Protein AF-A0A3C1FX56-F1 (afdb_monomer_lite)

Structure (mmCIF, N/CA/C/O backbone):
data_AF-A0A3C1FX56-F1
#
_entry.id   AF-A0A3C1FX56-F1
#
loop_
_atom_site.group_PDB
_atom_site.id
_atom_site.type_symbol
_atom_site.label_atom_id
_atom_site.label_alt_id
_atom_site.label_comp_id
_atom_site.label_asym_id
_atom_site.label_entity_id
_atom_site.label_seq_id
_atom_site.pdbx_PDB_ins_code
_atom_site.Cartn_x
_atom_site.Cartn_y
_atom_site.Cartn_z
_atom_site.occupancy
_atom_site.B_iso_or_equiv
_atom_site.auth_seq_id
_atom_site.auth_comp_id
_atom_site.auth_asym_id
_atom_site.auth_atom_id
_atom_site.pdbx_PDB_model_num
ATOM 1 N N . MET A 1 1 ? 20.318 -5.224 -19.642 1.00 52.44 1 MET A N 1
ATOM 2 C CA . MET A 1 1 ? 19.642 -3.911 -19.742 1.00 52.44 1 MET A CA 1
ATOM 3 C C . MET A 1 1 ? 19.011 -3.632 -21.114 1.00 52.44 1 MET A C 1
ATOM 5 O O . MET A 1 1 ? 17.879 -3.173 -21.131 1.00 52.44 1 MET A O 1
ATOM 9 N N . GLY A 1 2 ? 19.641 -3.963 -22.256 1.00 55.50 2 GLY A N 1
ATOM 10 C CA . GLY A 1 2 ? 19.086 -3.652 -23.596 1.00 55.50 2 GLY A CA 1
ATOM 11 C C . GLY A 1 2 ? 17.700 -4.240 -23.932 1.00 55.50 2 GLY A C 1
ATOM 12 O O . GLY A 1 2 ? 16.889 -3.560 -24.549 1.00 55.50 2 GLY A O 1
ATOM 13 N N . LEU A 1 3 ? 17.387 -5.459 -23.472 1.00 60.81 3 LEU A N 1
ATOM 14 C CA . LEU A 1 3 ? 16.066 -6.083 -23.679 1.00 60.81 3 LEU A CA 1
ATOM 15 C C . LEU A 1 3 ? 14.947 -5.410 -22.864 1.00 60.81 3 LEU A C 1
ATOM 17 O O . LEU A 1 3 ? 13.842 -5.224 -23.363 1.00 60.81 3 LEU A O 1
ATOM 21 N N . ILE A 1 4 ? 15.248 -4.991 -21.631 1.00 61.66 4 ILE A N 1
ATOM 22 C CA . ILE A 1 4 ? 14.283 -4.329 -20.739 1.00 61.66 4 ILE A CA 1
ATOM 23 C C . ILE A 1 4 ? 13.976 -2.914 -21.249 1.00 61.66 4 ILE A C 1
ATOM 25 O O . ILE A 1 4 ? 12.821 -2.497 -21.243 1.00 61.66 4 ILE A O 1
ATOM 29 N N . ALA A 1 5 ? 14.979 -2.208 -21.785 1.00 60.47 5 ALA A N 1
ATOM 30 C CA . ALA A 1 5 ? 14.800 -0.880 -22.374 1.00 60.47 5 ALA A CA 1
ATOM 31 C C . ALA A 1 5 ? 13.795 -0.862 -23.544 1.00 60.47 5 ALA A C 1
ATOM 33 O O . ALA A 1 5 ? 13.024 0.089 -23.679 1.00 60.47 5 ALA A O 1
ATOM 34 N N . GLY A 1 6 ? 13.767 -1.924 -24.361 1.00 63.72 6 GLY A N 1
ATOM 35 C CA . GLY A 1 6 ? 12.787 -2.086 -25.440 1.00 63.72 6 GLY A CA 1
ATOM 36 C C . GLY A 1 6 ? 11.361 -2.304 -24.926 1.00 63.72 6 GLY A C 1
ATOM 37 O O . GLY A 1 6 ? 10.420 -1.713 -25.451 1.00 63.72 6 GLY A O 1
ATOM 38 N N . MET A 1 7 ? 11.209 -3.073 -23.844 1.00 74.56 7 MET A N 1
ATOM 39 C CA . MET A 1 7 ? 9.905 -3.375 -23.245 1.00 74.56 7 MET A CA 1
ATOM 40 C C . MET A 1 7 ? 9.238 -2.154 -22.601 1.00 74.56 7 MET A C 1
ATOM 42 O O . MET A 1 7 ? 8.015 -2.068 -22.598 1.00 74.56 7 MET A O 1
ATOM 46 N N . ILE A 1 8 ? 10.007 -1.172 -22.113 1.00 71.62 8 ILE A N 1
ATOM 47 C CA . ILE A 1 8 ? 9.467 0.066 -21.511 1.00 71.62 8 ILE A CA 1
ATOM 48 C C . ILE A 1 8 ? 8.525 0.813 -22.457 1.00 71.62 8 ILE A C 1
ATOM 50 O O . ILE A 1 8 ? 7.537 1.395 -22.008 1.00 71.62 8 ILE A O 1
ATOM 54 N N . LYS A 1 9 ? 8.816 0.786 -23.760 1.00 78.56 9 LYS A N 1
ATOM 55 C CA . LYS A 1 9 ? 8.071 1.523 -24.788 1.00 78.56 9 LYS A CA 1
ATOM 56 C C . LYS A 1 9 ? 7.221 0.619 -25.674 1.00 78.56 9 LYS A C 1
ATOM 58 O O . LYS A 1 9 ? 6.719 1.087 -26.698 1.00 78.56 9 LYS A O 1
ATOM 63 N N . ASP A 1 10 ? 7.065 -0.650 -25.304 1.00 89.62 10 ASP A N 1
ATOM 64 C CA . ASP A 1 10 ? 6.248 -1.567 -26.086 1.00 89.62 10 ASP A CA 1
ATOM 65 C C . ASP A 1 10 ? 4.803 -1.055 -26.154 1.00 89.62 10 ASP A C 1
ATOM 67 O O . ASP A 1 10 ? 4.274 -0.498 -25.187 1.00 89.62 10 ASP A O 1
ATOM 71 N N . LYS A 1 11 ? 4.158 -1.204 -27.312 1.00 89.75 11 LYS A N 1
ATOM 72 C CA . LYS A 1 11 ? 2.773 -0.764 -27.506 1.00 89.75 11 LYS A CA 1
ATOM 73 C C . LYS A 1 11 ? 1.802 -1.657 -26.737 1.00 89.75 11 LYS A C 1
ATOM 75 O O . LYS A 1 11 ? 0.770 -1.156 -26.278 1.00 89.75 11 LYS A O 1
ATOM 80 N N . ASP A 1 12 ? 2.148 -2.927 -26.555 1.00 92.44 12 ASP A N 1
ATOM 81 C CA . ASP A 1 12 ? 1.331 -3.911 -25.864 1.00 92.44 12 ASP A CA 1
ATOM 82 C C . ASP A 1 12 ? 1.454 -3.755 -24.332 1.00 92.44 12 ASP A C 1
ATOM 84 O O . ASP A 1 12 ? 2.541 -3.925 -23.769 1.00 92.44 12 ASP A O 1
ATOM 88 N N . PRO A 1 13 ? 0.360 -3.420 -23.619 1.00 93.31 13 PRO A N 1
ATOM 89 C CA . PRO A 1 13 ? 0.376 -3.352 -22.159 1.00 93.31 13 PRO A CA 1
ATOM 90 C C . PRO A 1 13 ? 0.723 -4.690 -21.491 1.00 93.31 13 PRO A C 1
ATOM 92 O O . PRO A 1 13 ? 1.311 -4.672 -20.415 1.00 93.31 13 PRO A O 1
ATOM 95 N N . GLY A 1 14 ? 0.421 -5.833 -22.110 1.00 92.38 14 GLY A N 1
ATOM 96 C CA . GLY A 1 14 ? 0.787 -7.152 -21.596 1.00 92.38 14 GLY A CA 1
ATOM 97 C C . GLY A 1 14 ? 2.300 -7.361 -21.560 1.00 92.38 14 GLY A C 1
ATOM 98 O O . GLY A 1 14 ? 2.827 -7.852 -20.562 1.00 92.38 14 GLY A O 1
ATOM 99 N N . VAL A 1 15 ? 3.014 -6.904 -22.594 1.00 92.38 15 VAL A N 1
ATOM 100 C CA . VAL A 1 15 ? 4.486 -6.935 -22.631 1.00 92.38 15 VAL A CA 1
ATOM 101 C C . VAL A 1 15 ? 5.071 -6.027 -21.550 1.00 92.38 15 VAL A C 1
ATOM 103 O O . VAL A 1 15 ? 5.985 -6.439 -20.831 1.00 92.38 15 VAL A O 1
ATOM 106 N N . ARG A 1 16 ? 4.512 -4.822 -21.370 1.00 93.56 16 ARG A N 1
ATOM 107 C CA . ARG A 1 16 ? 4.945 -3.901 -20.304 1.00 93.56 16 ARG A CA 1
ATOM 108 C C . ARG A 1 16 ? 4.707 -4.489 -18.910 1.00 93.56 16 ARG A C 1
ATOM 110 O O . ARG A 1 16 ? 5.616 -4.468 -18.084 1.00 93.56 16 ARG A O 1
ATOM 117 N N . SER A 1 17 ? 3.542 -5.086 -18.659 1.00 90.62 17 SER A N 1
ATOM 118 C CA . SER A 1 17 ? 3.240 -5.760 -17.388 1.00 90.62 17 SER A CA 1
ATOM 119 C C . SER A 1 17 ? 4.142 -6.968 -17.129 1.00 90.62 17 SER A C 1
ATOM 121 O O . SER A 1 17 ? 4.635 -7.132 -16.016 1.00 90.62 17 SER A O 1
ATOM 123 N N . ALA A 1 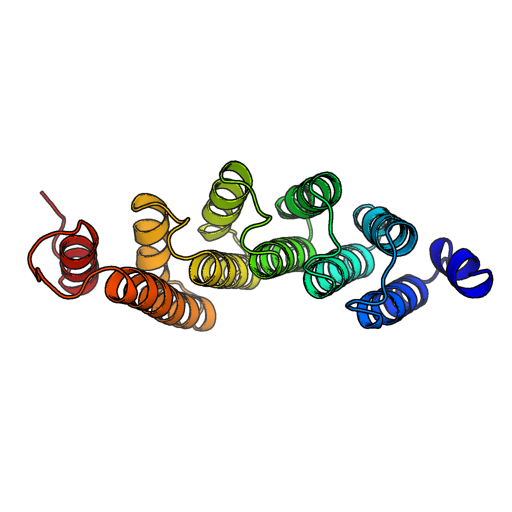18 ? 4.435 -7.781 -18.147 1.00 89.81 18 ALA A N 1
ATOM 124 C CA . ALA A 1 18 ? 5.366 -8.901 -18.008 1.00 89.81 18 ALA A CA 1
ATOM 125 C C . ALA A 1 18 ? 6.790 -8.428 -17.667 1.00 89.81 18 ALA A C 1
ATOM 127 O O . ALA A 1 18 ? 7.478 -9.055 -16.856 1.00 89.81 18 ALA A O 1
ATOM 128 N N . ALA A 1 19 ? 7.222 -7.301 -18.241 1.00 91.44 19 ALA A N 1
ATOM 129 C CA . ALA A 1 19 ? 8.494 -6.676 -17.899 1.00 91.44 19 ALA A CA 1
ATOM 130 C C . ALA A 1 19 ? 8.511 -6.193 -16.440 1.00 91.44 19 ALA A C 1
ATOM 132 O O . ALA A 1 19 ? 9.470 -6.473 -15.720 1.00 91.44 19 ALA A O 1
ATOM 133 N N . ILE A 1 20 ? 7.436 -5.544 -15.979 1.00 93.00 20 ILE A N 1
ATOM 134 C CA . ILE A 1 20 ? 7.265 -5.151 -14.572 1.00 93.00 20 ILE A CA 1
ATOM 135 C C . ILE A 1 20 ? 7.382 -6.359 -13.646 1.00 93.00 20 ILE A C 1
ATOM 137 O O . ILE A 1 20 ? 8.129 -6.315 -12.670 1.00 93.00 20 ILE A O 1
ATOM 141 N N . ASP A 1 21 ? 6.676 -7.446 -13.953 1.00 90.62 21 ASP A N 1
ATOM 142 C CA . ASP A 1 21 ? 6.696 -8.657 -13.136 1.00 90.62 21 ASP A CA 1
ATOM 143 C C . ASP A 1 21 ? 8.087 -9.289 -13.077 1.00 90.62 21 ASP A C 1
ATOM 145 O O . ASP A 1 21 ? 8.511 -9.758 -12.017 1.00 90.62 21 ASP A O 1
ATOM 149 N N . ALA A 1 22 ? 8.815 -9.299 -14.196 1.00 90.25 22 ALA A N 1
ATOM 150 C CA . ALA A 1 22 ? 10.187 -9.788 -14.242 1.00 90.25 22 ALA A CA 1
ATOM 151 C C . ALA A 1 22 ? 11.123 -8.935 -13.370 1.00 90.25 22 ALA A C 1
ATOM 153 O O . ALA A 1 22 ? 11.909 -9.491 -12.604 1.00 90.25 22 ALA A O 1
ATOM 154 N N . LEU A 1 23 ? 11.002 -7.605 -13.429 1.00 90.69 23 LEU A N 1
ATOM 155 C CA . LEU A 1 23 ? 11.799 -6.700 -12.599 1.00 90.69 23 LEU A CA 1
ATOM 156 C C . LEU A 1 23 ? 11.426 -6.793 -11.114 1.00 90.69 23 LEU A C 1
ATOM 158 O O . LEU A 1 23 ? 12.305 -6.842 -10.259 1.00 90.69 23 LEU A O 1
ATOM 162 N N . GLY A 1 24 ? 10.138 -6.899 -10.787 1.00 88.50 24 GLY A N 1
ATOM 163 C CA . GLY A 1 24 ? 9.666 -7.048 -9.408 1.00 88.50 24 GLY A CA 1
ATOM 164 C C . GLY A 1 24 ? 10.124 -8.351 -8.741 1.00 88.50 24 GLY A C 1
ATOM 165 O O . GLY A 1 24 ? 10.242 -8.408 -7.519 1.00 88.50 24 GLY A O 1
ATOM 166 N N . LYS A 1 25 ? 10.424 -9.396 -9.526 1.00 90.75 25 LYS A N 1
ATOM 167 C CA . LYS A 1 25 ? 10.995 -10.665 -9.033 1.00 90.75 25 LYS A CA 1
ATOM 168 C C . LYS A 1 25 ? 12.471 -10.568 -8.648 1.00 90.75 25 LYS A C 1
ATOM 170 O O . LYS A 1 25 ? 12.984 -11.513 -8.054 1.00 90.75 25 LYS A O 1
ATOM 175 N N . LEU A 1 26 ? 13.152 -9.462 -8.957 1.00 88.38 26 LEU A N 1
ATOM 176 C CA . LEU A 1 26 ? 14.538 -9.262 -8.530 1.00 88.38 26 LEU A CA 1
ATOM 177 C C . LEU A 1 26 ? 14.658 -9.145 -7.006 1.00 88.38 26 LEU A C 1
ATOM 179 O O . LEU A 1 26 ? 15.704 -9.508 -6.467 1.00 88.38 26 LEU A O 1
ATOM 183 N N . GLY A 1 27 ? 13.603 -8.689 -6.318 1.00 85.81 27 GLY A N 1
ATOM 184 C CA . GLY A 1 27 ? 13.601 -8.526 -4.864 1.00 85.81 27 GLY A CA 1
ATOM 185 C C . GLY A 1 27 ? 14.801 -7.698 -4.406 1.00 85.81 27 GLY A C 1
ATOM 186 O O . GLY A 1 27 ? 15.057 -6.618 -4.939 1.00 85.81 27 GLY A O 1
ATOM 187 N N . ASP A 1 28 ? 15.598 -8.255 -3.497 1.00 83.19 28 ASP A N 1
ATOM 188 C CA . ASP A 1 28 ? 16.784 -7.600 -2.929 1.00 83.19 28 ASP A CA 1
ATOM 189 C C . ASP A 1 28 ? 17.883 -7.290 -3.958 1.00 83.19 28 ASP A C 1
ATOM 191 O O . ASP A 1 28 ? 18.774 -6.482 -3.699 1.00 83.19 28 ASP A O 1
ATOM 195 N N . ARG A 1 29 ? 17.823 -7.901 -5.149 1.00 88.69 29 ARG A N 1
ATOM 196 C CA . ARG A 1 29 ? 18.773 -7.656 -6.245 1.00 88.69 29 ARG A CA 1
ATOM 197 C C . ARG A 1 29 ? 18.421 -6.431 -7.090 1.00 88.69 29 ARG A C 1
ATOM 199 O O . ARG A 1 29 ? 19.191 -6.102 -7.989 1.00 88.69 29 ARG A O 1
ATOM 206 N N . ALA A 1 30 ? 17.277 -5.786 -6.854 1.00 91.25 30 ALA A N 1
ATOM 207 C CA . ALA A 1 30 ? 16.891 -4.585 -7.585 1.00 91.25 30 ALA A CA 1
ATOM 208 C C . ALA A 1 30 ? 17.776 -3.390 -7.186 1.00 91.25 30 ALA A C 1
ATOM 210 O O . ALA A 1 30 ? 17.861 -3.006 -6.013 1.00 91.25 30 ALA A O 1
ATOM 211 N N . ASP A 1 31 ? 18.435 -2.784 -8.168 1.00 92.62 31 ASP A N 1
ATOM 212 C CA . ASP A 1 31 ? 19.150 -1.521 -8.002 1.00 92.62 31 ASP A CA 1
ATOM 213 C C . ASP A 1 31 ? 18.201 -0.312 -8.092 1.00 92.62 31 ASP A C 1
ATOM 215 O O . ASP A 1 31 ? 17.012 -0.436 -8.397 1.00 92.62 31 ASP A O 1
ATOM 219 N N . THR A 1 32 ? 18.725 0.875 -7.784 1.00 92.00 32 THR A N 1
ATOM 220 C CA . THR A 1 32 ? 17.955 2.127 -7.818 1.00 92.00 32 THR A CA 1
ATOM 221 C C . THR A 1 32 ? 17.418 2.429 -9.217 1.00 92.00 32 THR A C 1
ATOM 223 O O . THR A 1 32 ? 16.301 2.921 -9.350 1.00 92.00 32 THR A O 1
ATOM 226 N N . GLU A 1 33 ? 18.174 2.092 -10.268 1.00 91.44 33 GLU A N 1
ATOM 227 C CA . GLU A 1 33 ? 17.722 2.257 -11.653 1.00 91.44 33 GLU A CA 1
ATOM 228 C C . GLU A 1 33 ? 16.481 1.399 -11.919 1.00 91.44 33 GLU A C 1
ATOM 230 O O . GLU A 1 33 ? 15.475 1.905 -12.409 1.00 91.44 33 GLU A O 1
ATOM 235 N N . THR A 1 34 ? 16.497 0.130 -11.508 1.00 91.81 34 THR A N 1
ATOM 236 C CA . THR A 1 34 ? 15.354 -0.783 -11.619 1.00 91.81 34 THR A CA 1
ATOM 237 C C . THR A 1 34 ? 14.123 -0.246 -10.891 1.00 91.81 34 THR A C 1
ATOM 239 O O . THR A 1 34 ? 13.022 -0.277 -11.445 1.00 91.81 34 THR A O 1
ATOM 242 N N . VAL A 1 35 ? 14.288 0.272 -9.670 1.00 94.81 35 VAL A N 1
ATOM 243 C CA . VAL A 1 35 ? 13.185 0.889 -8.912 1.00 94.81 35 VAL A CA 1
ATOM 244 C C . VAL A 1 35 ? 12.619 2.091 -9.672 1.00 94.81 35 VAL A C 1
ATOM 246 O O . VAL A 1 35 ? 11.403 2.170 -9.861 1.00 94.81 35 VAL A O 1
ATOM 249 N N . GLY A 1 36 ? 13.483 2.975 -10.181 1.00 93.75 36 GLY A N 1
ATOM 250 C CA . GLY A 1 36 ? 13.085 4.143 -10.970 1.00 93.75 36 GLY A CA 1
ATOM 251 C C . GLY A 1 36 ? 12.364 3.778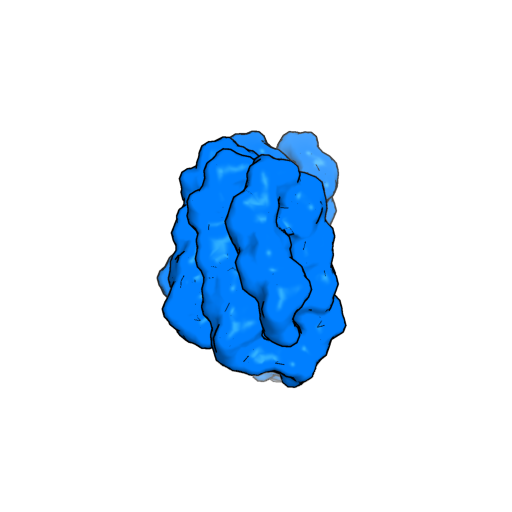 -12.272 1.00 93.75 36 GLY A C 1
ATOM 252 O O . GLY A 1 36 ? 11.364 4.405 -12.628 1.00 93.75 36 GLY A O 1
ATOM 253 N N . LEU A 1 37 ? 12.806 2.717 -12.953 1.00 91.88 37 LEU A N 1
ATOM 254 C CA . LEU A 1 37 ? 12.136 2.192 -14.144 1.00 91.88 37 LEU A CA 1
ATOM 255 C C . LEU A 1 37 ? 10.716 1.715 -13.826 1.00 91.88 37 LEU A C 1
ATOM 257 O O . LEU A 1 37 ? 9.774 2.091 -14.527 1.00 91.88 37 LEU A O 1
ATOM 261 N N . ILE A 1 38 ? 10.542 0.945 -12.745 1.00 94.81 38 ILE A N 1
ATOM 262 C CA . ILE A 1 38 ? 9.210 0.487 -12.331 1.00 94.81 38 ILE A CA 1
ATOM 263 C C . ILE A 1 38 ? 8.328 1.676 -11.928 1.00 94.81 38 ILE A C 1
ATOM 265 O O . ILE A 1 38 ? 7.162 1.742 -12.325 1.00 94.81 38 ILE A O 1
ATOM 269 N N . ALA A 1 39 ? 8.881 2.647 -11.199 1.00 96.25 39 ALA A N 1
ATOM 270 C CA . ALA A 1 39 ? 8.170 3.858 -10.794 1.00 96.25 39 ALA A CA 1
ATOM 271 C C . ALA A 1 39 ? 7.650 4.670 -11.993 1.00 96.25 39 ALA A C 1
ATOM 273 O O . ALA A 1 39 ? 6.549 5.224 -11.931 1.00 96.25 39 ALA A O 1
ATOM 274 N N . GLY A 1 40 ? 8.379 4.685 -13.114 1.00 94.44 40 GLY A N 1
ATOM 275 C CA . GLY A 1 40 ? 7.937 5.318 -14.359 1.00 94.44 40 GLY A CA 1
ATOM 276 C C . GLY A 1 40 ? 6.597 4.777 -14.878 1.00 94.44 40 GLY A C 1
ATOM 277 O O . GLY A 1 40 ? 5.742 5.550 -15.323 1.00 94.44 40 GLY A O 1
ATOM 278 N N . TRP A 1 41 ? 6.352 3.470 -14.746 1.00 95.75 41 TRP A N 1
ATOM 279 C CA . TRP A 1 41 ? 5.110 2.831 -15.198 1.00 95.75 41 TRP A CA 1
ATOM 280 C C . TRP A 1 41 ? 3.894 3.093 -14.302 1.00 95.75 41 TRP A C 1
ATOM 282 O O . TRP A 1 41 ? 2.765 2.841 -14.724 1.00 95.75 41 TRP A O 1
ATOM 292 N N . LEU A 1 42 ? 4.064 3.712 -13.128 1.00 97.56 42 LEU A N 1
ATOM 293 C CA . LEU A 1 42 ? 2.924 4.217 -12.351 1.00 97.56 42 LEU A CA 1
ATOM 294 C C . LEU A 1 42 ? 2.110 5.253 -13.140 1.00 97.56 42 LEU A C 1
ATOM 296 O O . LEU A 1 42 ? 0.960 5.507 -12.797 1.00 97.56 42 LEU A O 1
ATOM 300 N N . ARG A 1 43 ? 2.681 5.877 -14.177 1.00 95.75 43 ARG A N 1
ATOM 301 C CA . ARG A 1 43 ? 2.018 6.876 -15.034 1.00 95.75 43 ARG A CA 1
ATOM 302 C C . ARG A 1 43 ? 1.565 6.309 -16.383 1.00 95.75 43 ARG A C 1
ATOM 304 O O . ARG A 1 43 ? 1.211 7.080 -17.270 1.00 95.75 43 ARG A O 1
ATOM 311 N N . ASP A 1 44 ? 1.594 4.988 -16.557 1.00 96.44 44 ASP A N 1
ATOM 312 C CA . ASP A 1 44 ? 1.184 4.361 -17.811 1.00 96.44 44 ASP A CA 1
ATOM 313 C C . ASP A 1 44 ? -0.301 4.619 -18.117 1.00 96.44 44 ASP A C 1
ATOM 315 O O . ASP A 1 44 ? -1.154 4.670 -17.227 1.00 96.44 44 ASP A O 1
ATOM 319 N N . LYS A 1 45 ? -0.633 4.749 -19.404 1.00 95.31 45 LYS A N 1
ATOM 320 C CA . LYS A 1 45 ? -2.017 4.937 -19.859 1.00 95.31 45 LYS A CA 1
ATOM 321 C C . LYS A 1 45 ? -2.924 3.753 -19.509 1.00 95.31 45 LYS A C 1
ATOM 323 O O . LYS A 1 45 ? -4.127 3.929 -19.363 1.00 95.31 45 LYS A O 1
ATOM 328 N N . ASN A 1 46 ? -2.365 2.549 -19.395 1.00 97.06 46 ASN A N 1
ATOM 329 C CA . ASN A 1 46 ? -3.116 1.340 -19.105 1.00 97.06 46 ASN A CA 1
ATOM 330 C C . ASN A 1 46 ? -3.161 1.076 -17.584 1.00 97.06 46 ASN A C 1
ATOM 332 O O . ASN A 1 46 ? -2.104 0.971 -16.958 1.00 97.06 46 ASN A O 1
ATOM 336 N N . PRO A 1 47 ? -4.352 0.909 -16.981 1.00 97.88 47 PRO A N 1
ATOM 337 C CA . PRO A 1 47 ? -4.484 0.671 -15.540 1.00 97.88 47 PRO A CA 1
ATOM 338 C C . PRO A 1 47 ? -3.864 -0.657 -15.080 1.00 97.88 47 PRO A C 1
ATOM 340 O O . PRO A 1 47 ? -3.321 -0.742 -13.979 1.00 97.88 47 PRO A O 1
ATOM 343 N N . GLY A 1 48 ? -3.854 -1.686 -15.931 1.00 97.25 48 GLY A N 1
ATOM 344 C CA . GLY A 1 48 ? -3.168 -2.952 -15.655 1.00 97.25 48 GLY A CA 1
ATOM 345 C C . GLY A 1 48 ? -1.658 -2.769 -15.477 1.00 97.25 48 GLY A C 1
ATOM 346 O O . GLY A 1 48 ? -1.064 -3.342 -14.571 1.00 97.25 48 GLY A O 1
ATOM 347 N N . VAL A 1 49 ? -1.044 -1.897 -16.280 1.00 97.50 49 VAL A N 1
ATOM 348 C CA . VAL A 1 49 ? 0.384 -1.563 -16.154 1.00 97.50 49 VAL A CA 1
ATOM 349 C C . VAL A 1 49 ? 0.639 -0.733 -14.889 1.00 97.50 49 VAL A C 1
ATOM 351 O O . VAL A 1 49 ? 1.571 -1.025 -14.139 1.00 97.50 49 VAL A O 1
ATOM 354 N N . ARG A 1 50 ? -0.218 0.255 -14.590 1.00 98.44 50 ARG A N 1
ATOM 355 C CA . ARG A 1 50 ? -0.096 1.068 -13.362 1.00 98.44 50 ARG A CA 1
ATOM 356 C C . ARG A 1 50 ? -0.217 0.227 -12.090 1.00 98.44 50 ARG A C 1
ATOM 358 O O . ARG A 1 50 ? 0.570 0.398 -11.159 1.00 98.44 50 ARG A O 1
ATOM 365 N N . SER A 1 51 ? -1.194 -0.678 -12.049 1.00 98.06 51 SER A N 1
ATOM 366 C CA . SER A 1 51 ? -1.405 -1.579 -10.913 1.00 98.06 51 SER A CA 1
ATOM 367 C C . SER A 1 51 ? -0.249 -2.569 -10.772 1.00 98.06 51 SER A C 1
ATOM 369 O O . SER A 1 51 ? 0.285 -2.698 -9.671 1.00 98.06 51 SER A O 1
ATOM 371 N N . ALA A 1 52 ? 0.216 -3.186 -11.865 1.00 97.31 52 ALA A N 1
ATOM 372 C CA . ALA A 1 52 ? 1.401 -4.046 -11.848 1.00 97.31 52 ALA A CA 1
ATOM 373 C C . ALA A 1 52 ? 2.630 -3.313 -11.286 1.00 97.31 52 ALA A C 1
ATOM 375 O O . ALA A 1 52 ? 3.339 -3.862 -10.442 1.00 97.31 52 ALA A O 1
ATOM 376 N N . ALA A 1 53 ? 2.852 -2.055 -11.688 1.00 97.94 53 ALA A N 1
ATOM 377 C CA . ALA A 1 53 ? 3.963 -1.245 -11.191 1.00 97.94 53 ALA A CA 1
ATOM 378 C C . ALA A 1 53 ? 3.878 -1.023 -9.673 1.00 97.94 53 ALA A C 1
ATOM 380 O O . ALA A 1 53 ? 4.853 -1.262 -8.960 1.00 97.94 53 ALA A O 1
ATOM 381 N N . ALA A 1 54 ? 2.703 -0.646 -9.156 1.00 98.38 54 ALA A N 1
ATOM 382 C CA . ALA A 1 54 ? 2.490 -0.502 -7.715 1.00 98.38 54 ALA A CA 1
ATOM 383 C C . ALA A 1 54 ? 2.742 -1.825 -6.968 1.00 98.38 54 ALA A C 1
ATOM 385 O O . ALA A 1 54 ? 3.474 -1.852 -5.975 1.00 98.38 54 ALA A O 1
ATOM 386 N N . TRP A 1 55 ? 2.214 -2.942 -7.480 1.00 96.62 55 TRP A N 1
ATOM 387 C CA . TRP A 1 55 ? 2.430 -4.274 -6.909 1.00 96.62 55 TRP A CA 1
ATOM 388 C C . TRP A 1 55 ? 3.907 -4.669 -6.861 1.00 96.62 55 TRP A C 1
ATOM 390 O O . TRP A 1 55 ? 4.358 -5.203 -5.843 1.00 96.62 55 TRP A O 1
ATOM 400 N N . ALA A 1 56 ? 4.648 -4.429 -7.943 1.00 96.62 56 ALA A N 1
ATOM 401 C CA . ALA A 1 56 ? 6.070 -4.733 -8.029 1.00 96.62 56 ALA A CA 1
ATOM 402 C C . ALA A 1 56 ? 6.879 -3.895 -7.034 1.00 96.62 56 ALA A C 1
ATOM 404 O O . ALA A 1 56 ? 7.661 -4.462 -6.276 1.00 96.62 56 ALA A O 1
ATOM 405 N N . LEU A 1 57 ? 6.629 -2.586 -6.945 1.00 97.38 57 LEU A N 1
ATOM 406 C CA . LEU A 1 57 ? 7.297 -1.722 -5.966 1.00 97.38 57 LEU A CA 1
ATOM 407 C C . LEU A 1 57 ? 7.028 -2.180 -4.528 1.00 97.38 57 LEU A C 1
ATOM 409 O O . LEU A 1 57 ? 7.957 -2.306 -3.737 1.00 97.38 57 LEU A O 1
ATOM 413 N N . GLY A 1 58 ? 5.786 -2.545 -4.202 1.00 96.19 58 GLY A N 1
ATOM 414 C CA . GLY A 1 58 ? 5.464 -3.106 -2.888 1.00 96.19 58 GLY A CA 1
ATOM 415 C C . GLY A 1 58 ? 6.214 -4.408 -2.562 1.00 96.19 58 GLY A C 1
ATOM 416 O O . GLY A 1 58 ? 6.456 -4.686 -1.391 1.00 96.19 58 GLY A O 1
ATOM 417 N N . LYS A 1 59 ? 6.590 -5.214 -3.569 1.00 94.62 59 LYS A N 1
ATOM 418 C CA . LYS A 1 59 ? 7.418 -6.425 -3.384 1.00 94.62 59 LYS A CA 1
ATOM 419 C C . LYS A 1 59 ? 8.899 -6.105 -3.183 1.00 94.62 59 LYS A C 1
ATOM 421 O O . LYS A 1 59 ? 9.578 -6.879 -2.520 1.00 94.62 59 LYS A O 1
ATOM 426 N N . LEU A 1 60 ? 9.387 -4.998 -3.742 1.00 94.56 60 LEU A N 1
ATOM 427 C CA . LEU A 1 60 ? 10.784 -4.581 -3.607 1.00 94.56 60 LEU A CA 1
ATOM 428 C C . LEU A 1 60 ? 11.115 -3.996 -2.224 1.00 94.56 60 LEU A C 1
ATOM 430 O O . LEU A 1 60 ? 12.291 -3.853 -1.904 1.00 94.56 60 LEU A O 1
AT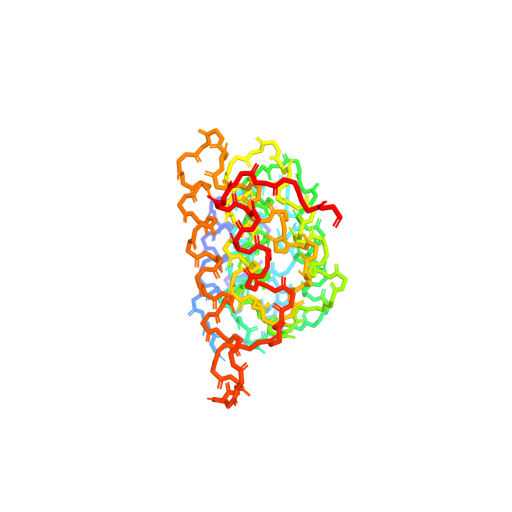OM 434 N N . GLY A 1 61 ? 10.110 -3.675 -1.401 1.00 91.94 61 GLY A N 1
ATOM 435 C CA . GLY A 1 61 ? 10.296 -3.417 0.029 1.00 91.94 61 GLY A CA 1
ATOM 436 C C . GLY A 1 61 ? 11.342 -2.338 0.329 1.00 91.94 61 GLY A C 1
ATOM 437 O O . GLY A 1 61 ? 11.210 -1.172 -0.059 1.00 91.94 61 GLY A O 1
ATOM 438 N N . ASP A 1 62 ? 12.423 -2.749 0.991 1.00 91.38 62 ASP A N 1
ATOM 439 C CA . ASP A 1 62 ? 13.511 -1.883 1.460 1.00 91.38 62 ASP A CA 1
ATOM 440 C C . ASP A 1 62 ? 14.353 -1.250 0.338 1.00 91.38 62 ASP A C 1
ATOM 442 O O . ASP A 1 62 ? 15.169 -0.360 0.586 1.00 91.38 62 ASP A O 1
ATOM 446 N N . ARG A 1 63 ? 14.064 -1.554 -0.929 1.00 93.75 63 ARG A N 1
ATOM 447 C CA . ARG A 1 63 ? 14.673 -0.878 -2.085 1.00 93.75 63 ARG A CA 1
ATOM 448 C C . ARG A 1 63 ? 13.946 0.403 -2.524 1.00 93.75 63 ARG A C 1
ATOM 450 O O . ARG A 1 63 ? 14.547 1.226 -3.203 1.00 93.75 63 ARG A O 1
ATOM 457 N N . VAL A 1 64 ? 12.685 0.598 -2.130 1.00 96.12 64 VAL A N 1
ATOM 458 C CA . VAL A 1 64 ? 11.828 1.711 -2.592 1.00 96.12 64 VAL A CA 1
ATOM 459 C C . VAL A 1 64 ? 12.050 3.006 -1.808 1.00 96.12 64 VAL A C 1
ATOM 461 O O . VAL A 1 64 ? 11.578 3.133 -0.685 1.00 96.12 64 VAL A O 1
ATOM 464 N N . ASP A 1 65 ? 12.718 3.998 -2.390 1.00 95.12 65 ASP A N 1
ATOM 465 C CA . ASP A 1 65 ? 12.947 5.299 -1.743 1.00 95.12 65 ASP A CA 1
ATOM 466 C C . ASP A 1 65 ? 11.665 6.103 -1.417 1.00 95.12 65 ASP A C 1
ATOM 468 O O . ASP A 1 65 ? 10.552 5.791 -1.845 1.00 95.12 65 ASP A O 1
ATOM 472 N N . ALA A 1 66 ? 11.828 7.157 -0.610 1.00 95.19 66 ALA A N 1
ATOM 473 C CA . ALA A 1 66 ? 10.722 7.995 -0.146 1.00 95.19 66 ALA A CA 1
ATOM 474 C C . ALA A 1 66 ? 10.012 8.748 -1.287 1.00 95.19 66 ALA A C 1
ATOM 476 O O . ALA A 1 66 ? 8.799 8.954 -1.226 1.00 95.19 66 ALA A O 1
ATOM 477 N N . GLU A 1 67 ? 10.740 9.126 -2.341 1.00 96.19 67 GLU A N 1
ATOM 478 C CA . GLU A 1 67 ? 10.143 9.744 -3.529 1.00 96.19 67 GLU A CA 1
ATOM 479 C C . GLU A 1 67 ? 9.184 8.761 -4.211 1.00 96.19 67 GLU A C 1
ATOM 481 O O . GLU A 1 67 ? 8.028 9.091 -4.495 1.00 96.19 67 GLU A O 1
ATOM 486 N N . THR A 1 68 ? 9.620 7.515 -4.385 1.00 97.69 68 THR A N 1
ATOM 487 C CA . THR A 1 68 ? 8.816 6.452 -4.980 1.00 97.69 68 THR A CA 1
ATOM 488 C C . THR A 1 68 ? 7.622 6.084 -4.098 1.00 97.69 68 THR A C 1
ATOM 490 O O . THR A 1 68 ? 6.531 5.862 -4.626 1.00 97.69 68 THR A O 1
ATOM 493 N N . VAL A 1 69 ? 7.759 6.106 -2.765 1.00 97.88 69 VAL A N 1
ATOM 494 C CA . VAL A 1 69 ? 6.613 5.998 -1.837 1.00 97.88 69 VAL A CA 1
ATOM 495 C C . VAL A 1 69 ? 5.566 7.076 -2.141 1.00 97.88 69 VAL A C 1
ATOM 497 O O . VAL A 1 69 ? 4.377 6.763 -2.242 1.00 97.88 69 VAL A O 1
ATOM 500 N N . GLY A 1 70 ? 5.990 8.325 -2.361 1.00 97.62 70 GLY A N 1
ATOM 501 C CA . GLY A 1 70 ? 5.103 9.424 -2.752 1.00 97.62 70 GLY A CA 1
ATOM 502 C C . GLY A 1 70 ? 4.399 9.186 -4.094 1.00 97.62 70 GLY A C 1
ATOM 503 O O . GLY A 1 70 ? 3.196 9.434 -4.224 1.00 97.62 70 GLY A O 1
ATOM 504 N N . LEU A 1 71 ? 5.107 8.634 -5.086 1.00 98.12 71 LEU A N 1
ATOM 505 C CA . LEU A 1 71 ? 4.517 8.268 -6.380 1.00 98.12 71 LEU A CA 1
ATOM 506 C C . LEU A 1 71 ? 3.447 7.175 -6.242 1.00 98.12 71 LEU A C 1
ATOM 508 O O . LEU A 1 71 ? 2.380 7.285 -6.855 1.00 98.12 71 LEU A O 1
ATOM 512 N N . ILE A 1 72 ? 3.699 6.153 -5.416 1.00 98.50 72 ILE A N 1
ATOM 513 C CA . ILE A 1 72 ? 2.718 5.103 -5.105 1.00 98.50 72 ILE A CA 1
ATOM 514 C C . ILE A 1 72 ? 1.511 5.719 -4.390 1.00 98.50 72 ILE A C 1
ATOM 516 O O . ILE A 1 72 ? 0.371 5.457 -4.775 1.00 98.50 72 ILE A O 1
ATOM 520 N N . ALA A 1 73 ? 1.728 6.599 -3.409 1.00 98.25 73 ALA A N 1
ATOM 521 C CA . ALA A 1 73 ? 0.643 7.269 -2.696 1.00 98.25 73 ALA A CA 1
ATOM 522 C C . ALA A 1 73 ? -0.264 8.087 -3.629 1.00 98.25 73 ALA A C 1
ATOM 524 O O . ALA A 1 73 ? -1.491 8.075 -3.485 1.00 98.25 73 ALA A O 1
ATOM 525 N N . GLY A 1 74 ? 0.311 8.711 -4.660 1.00 97.81 74 GLY A N 1
ATOM 526 C CA . GLY A 1 74 ? -0.437 9.392 -5.716 1.00 97.81 74 GLY A CA 1
ATOM 527 C C . GLY A 1 74 ? -1.396 8.488 -6.508 1.00 97.81 74 GLY A C 1
ATOM 528 O O . GLY A 1 74 ? -2.352 8.992 -7.099 1.00 97.81 74 GLY A O 1
ATOM 529 N N . ARG A 1 75 ? -1.194 7.163 -6.522 1.00 98.50 75 ARG A N 1
ATOM 530 C CA . ARG A 1 75 ? -2.086 6.190 -7.183 1.00 98.50 75 ARG A CA 1
ATOM 531 C C . ARG A 1 75 ? -3.291 5.768 -6.345 1.00 98.50 75 ARG A C 1
ATOM 533 O O . ARG A 1 75 ? -4.238 5.219 -6.892 1.00 98.50 75 ARG A O 1
ATOM 540 N N . MET A 1 76 ? -3.370 6.149 -5.071 1.00 98.31 76 MET A N 1
ATOM 541 C CA . MET A 1 76 ? -4.593 5.954 -4.275 1.00 98.31 76 MET A CA 1
ATOM 542 C C . MET A 1 76 ? -5.784 6.805 -4.750 1.00 98.31 76 MET A C 1
ATOM 544 O O . MET A 1 76 ? -6.884 6.652 -4.224 1.00 98.31 76 MET A O 1
ATOM 548 N N . ARG A 1 77 ? -5.571 7.738 -5.687 1.00 97.25 77 ARG A N 1
ATOM 549 C CA . ARG A 1 77 ? -6.604 8.588 -6.308 1.00 97.25 77 ARG A CA 1
ATOM 550 C C . ARG A 1 77 ? -6.865 8.228 -7.775 1.00 97.25 77 ARG A C 1
ATOM 552 O O . ARG A 1 77 ? -7.465 9.019 -8.491 1.00 97.25 77 ARG A O 1
ATOM 559 N N . ASP A 1 78 ? -6.362 7.084 -8.229 1.00 98.62 78 ASP A N 1
ATOM 560 C CA . ASP A 1 78 ? -6.568 6.625 -9.599 1.00 98.62 78 ASP A CA 1
ATOM 561 C C . ASP A 1 78 ? -8.056 6.361 -9.887 1.00 98.62 78 ASP A C 1
ATOM 563 O O . ASP A 1 78 ? -8.818 5.974 -8.994 1.00 98.62 78 ASP A O 1
ATOM 567 N N . GLU A 1 79 ? -8.473 6.574 -11.133 1.00 98.00 79 GLU A N 1
ATOM 568 C CA . GLU A 1 79 ? -9.842 6.293 -11.578 1.00 98.00 79 GLU A CA 1
ATOM 569 C C . GLU A 1 79 ? -10.176 4.801 -11.453 1.00 98.00 79 GLU A C 1
ATOM 571 O O . GLU A 1 79 ? -11.295 4.432 -11.085 1.00 98.00 79 GLU A O 1
ATOM 576 N N . ASP A 1 80 ? -9.177 3.944 -11.668 1.00 98.62 80 ASP A N 1
ATOM 577 C CA . ASP A 1 80 ? -9.335 2.502 -11.665 1.00 98.62 80 ASP A CA 1
ATOM 578 C C . ASP A 1 80 ? -9.194 1.930 -10.235 1.00 98.62 80 ASP A C 1
ATOM 580 O O . ASP A 1 80 ? -8.170 2.143 -9.568 1.00 98.62 80 ASP A O 1
ATOM 584 N N . PRO A 1 81 ? -10.200 1.194 -9.725 1.00 98.50 81 PRO A N 1
ATOM 585 C CA . PRO A 1 81 ? -10.167 0.625 -8.376 1.00 98.50 81 PRO A CA 1
ATOM 586 C C . PRO A 1 81 ? -9.061 -0.422 -8.170 1.00 98.50 81 PRO A C 1
ATOM 588 O O . PRO A 1 81 ? -8.541 -0.553 -7.057 1.00 98.50 81 PRO A O 1
ATOM 591 N N . HIS A 1 82 ? -8.633 -1.135 -9.215 1.00 98.31 82 HIS A N 1
ATOM 592 C CA . HIS A 1 82 ? -7.509 -2.067 -9.120 1.00 98.31 82 HIS A CA 1
ATOM 593 C C . HIS A 1 82 ? -6.188 -1.323 -8.935 1.00 98.31 82 HIS A C 1
ATOM 595 O O . HIS A 1 82 ? -5.327 -1.773 -8.181 1.00 98.31 82 HIS A O 1
ATOM 601 N N . VAL A 1 83 ? -6.031 -0.151 -9.556 1.00 98.75 83 VAL A N 1
ATOM 602 C CA . VAL A 1 83 ? -4.855 0.699 -9.321 1.00 98.75 83 VAL A CA 1
ATOM 603 C C . VAL A 1 83 ? -4.880 1.285 -7.910 1.00 98.75 83 VAL A C 1
ATOM 605 O O . VAL A 1 83 ? -3.856 1.256 -7.223 1.00 98.75 83 VAL A O 1
ATOM 608 N N . ARG A 1 84 ? -6.043 1.754 -7.437 1.00 98.81 84 ARG A N 1
ATOM 609 C CA . ARG A 1 84 ? -6.182 2.260 -6.061 1.00 98.81 84 ARG A CA 1
ATOM 610 C C . ARG A 1 84 ? -5.851 1.190 -5.022 1.00 98.81 84 ARG A C 1
ATOM 612 O O . ARG A 1 84 ? -5.066 1.458 -4.115 1.00 98.81 84 ARG A O 1
ATOM 619 N N . SER A 1 85 ? -6.412 -0.013 -5.153 1.00 98.75 85 SER A N 1
ATOM 620 C CA . SER A 1 85 ? -6.158 -1.117 -4.217 1.00 98.75 85 SER A CA 1
ATOM 621 C C . SER A 1 85 ? -4.701 -1.586 -4.275 1.00 98.75 85 SER A C 1
ATOM 623 O O . SER A 1 85 ? -4.077 -1.732 -3.226 1.00 98.75 85 SER A O 1
ATOM 625 N N . ALA A 1 86 ? -4.112 -1.703 -5.472 1.00 98.62 86 ALA A N 1
ATOM 626 C CA . ALA A 1 86 ? -2.695 -2.022 -5.650 1.00 98.62 86 ALA A CA 1
ATOM 627 C C . ALA A 1 86 ? -1.766 -1.017 -4.953 1.00 98.62 86 ALA A C 1
ATOM 629 O O . ALA A 1 86 ? -0.792 -1.415 -4.314 1.00 98.62 86 ALA A O 1
ATOM 630 N N . ALA A 1 87 ? -2.068 0.280 -5.056 1.00 98.75 87 ALA A N 1
ATOM 631 C CA . ALA A 1 87 ? -1.302 1.328 -4.392 1.00 98.75 87 ALA A CA 1
ATOM 632 C C . ALA A 1 87 ? -1.367 1.199 -2.864 1.00 98.75 87 ALA A C 1
ATOM 634 O O . ALA A 1 87 ? -0.339 1.253 -2.192 1.00 98.75 87 ALA A O 1
ATOM 635 N N . VAL A 1 88 ? -2.564 0.978 -2.318 1.00 98.75 88 VAL A N 1
ATOM 636 C CA . VAL A 1 88 ? -2.766 0.797 -0.875 1.00 98.75 88 VAL A CA 1
ATOM 637 C C . VAL A 1 88 ? -2.051 -0.457 -0.359 1.00 98.75 88 VAL A C 1
ATOM 639 O O . VAL A 1 88 ? -1.338 -0.387 0.644 1.00 98.75 88 VAL A O 1
ATOM 642 N N . ASP A 1 89 ? -2.174 -1.583 -1.064 1.00 98.38 89 ASP A N 1
ATOM 643 C CA . ASP A 1 89 ? -1.486 -2.830 -0.716 1.00 98.38 89 ASP A CA 1
ATOM 644 C C . ASP A 1 89 ? 0.039 -2.664 -0.763 1.00 98.38 89 ASP A C 1
ATOM 646 O O . ASP A 1 89 ? 0.753 -3.160 0.113 1.00 98.38 89 ASP A O 1
ATOM 650 N N . ALA A 1 90 ? 0.560 -1.956 -1.769 1.00 98.25 90 ALA A N 1
ATOM 651 C CA . ALA A 1 90 ? 1.984 -1.670 -1.878 1.00 98.25 90 ALA A CA 1
ATOM 652 C C . ALA A 1 90 ? 2.483 -0.861 -0.677 1.00 98.25 90 ALA A C 1
ATOM 654 O O . ALA A 1 90 ? 3.454 -1.261 -0.040 1.00 98.25 90 ALA A O 1
ATOM 655 N N . LEU A 1 91 ? 1.782 0.209 -0.300 1.00 98.38 91 LEU A N 1
ATOM 656 C CA . LEU A 1 91 ? 2.135 1.017 0.870 1.00 98.38 91 LEU A CA 1
ATOM 657 C C . LEU A 1 91 ? 2.077 0.198 2.166 1.00 98.38 91 LEU A C 1
ATOM 659 O O . LEU A 1 91 ? 3.013 0.240 2.959 1.00 98.38 91 LEU A O 1
ATOM 663 N N . GLY A 1 92 ? 1.048 -0.634 2.349 1.00 97.31 92 GLY A N 1
ATOM 664 C CA . GLY A 1 92 ? 0.987 -1.559 3.484 1.00 97.31 92 GLY A CA 1
ATOM 665 C C . GLY A 1 92 ? 2.191 -2.509 3.542 1.00 97.31 92 GLY A C 1
ATOM 666 O O . GLY A 1 92 ? 2.684 -2.827 4.625 1.00 97.31 92 GLY A O 1
ATOM 667 N N . LYS A 1 93 ? 2.720 -2.944 2.388 1.00 96.44 93 LYS A N 1
ATOM 668 C CA . LYS A 1 93 ? 3.937 -3.771 2.330 1.00 96.44 93 LYS A CA 1
ATOM 669 C C . LYS A 1 93 ? 5.202 -3.017 2.717 1.00 96.44 93 LYS A C 1
ATOM 671 O O . LYS A 1 93 ? 6.033 -3.627 3.384 1.00 96.44 93 LYS A O 1
ATOM 676 N N . LEU A 1 94 ? 5.303 -1.742 2.346 1.00 96.38 94 LEU A N 1
ATOM 677 C CA . LEU A 1 94 ? 6.449 -0.880 2.647 1.00 96.38 94 LEU A CA 1
ATOM 678 C C . LEU A 1 94 ? 6.547 -0.486 4.130 1.00 96.38 94 LEU A C 1
ATOM 680 O O . LEU A 1 94 ? 7.606 -0.040 4.563 1.00 96.38 94 LEU A O 1
ATOM 684 N N . GLY A 1 95 ? 5.481 -0.673 4.918 1.00 93.62 95 GLY A N 1
ATOM 685 C CA . GLY A 1 95 ? 5.540 -0.609 6.381 1.00 93.62 95 GLY A CA 1
ATOM 686 C C . GLY A 1 95 ? 6.095 0.719 6.900 1.00 93.62 95 GLY A C 1
ATOM 687 O O . GLY A 1 95 ? 5.568 1.784 6.576 1.00 93.62 95 GLY A O 1
ATOM 688 N N . ASP A 1 96 ? 7.168 0.664 7.692 1.00 91.00 96 ASP A N 1
ATOM 689 C CA . ASP A 1 96 ? 7.773 1.814 8.389 1.00 91.00 96 ASP A CA 1
ATOM 690 C C . ASP A 1 96 ? 8.255 2.937 7.467 1.00 91.00 96 ASP A C 1
ATOM 692 O O . ASP A 1 96 ? 8.381 4.086 7.889 1.00 91.00 96 ASP A O 1
ATOM 696 N N . ARG A 1 97 ? 8.428 2.644 6.177 1.00 92.06 97 ARG A N 1
ATOM 697 C CA . ARG A 1 97 ? 8.807 3.631 5.159 1.00 92.06 97 ARG A CA 1
ATOM 698 C C . ARG A 1 97 ? 7.680 4.592 4.788 1.00 92.06 97 ARG A C 1
ATOM 700 O O . ARG A 1 97 ? 7.929 5.648 4.215 1.00 92.06 97 ARG A O 1
ATOM 707 N N . VAL A 1 98 ? 6.438 4.219 5.080 1.00 94.44 98 VAL A N 1
ATOM 708 C CA . VAL A 1 98 ? 5.253 5.038 4.811 1.00 94.44 98 VAL A CA 1
ATOM 709 C C . VAL A 1 98 ? 5.154 6.131 5.864 1.00 94.44 98 VAL A C 1
ATOM 711 O O . VAL A 1 98 ? 5.013 5.803 7.030 1.00 94.44 98 VAL A O 1
ATOM 714 N N . GLY A 1 99 ? 5.207 7.415 5.507 1.00 94.00 99 GLY A N 1
ATOM 715 C CA . GLY A 1 99 ? 5.060 8.516 6.474 1.00 94.00 99 GLY A CA 1
ATOM 716 C C . GLY A 1 99 ? 3.641 8.645 7.052 1.00 94.00 99 GLY A C 1
ATOM 717 O O . GLY A 1 99 ? 2.685 8.142 6.464 1.00 94.00 99 GLY A O 1
ATOM 718 N N . ALA A 1 100 ? 3.490 9.361 8.173 1.00 93.56 100 ALA A N 1
ATOM 719 C CA . ALA A 1 100 ? 2.200 9.552 8.856 1.00 93.56 100 ALA A CA 1
ATOM 720 C C . ALA A 1 100 ? 1.108 10.133 7.936 1.00 93.56 100 ALA A C 1
ATOM 722 O O . ALA A 1 100 ? -0.001 9.609 7.901 1.00 93.56 100 ALA A O 1
ATOM 723 N N . GLU A 1 101 ? 1.448 11.121 7.102 1.00 94.44 101 GLU A N 1
ATOM 724 C CA . GLU A 1 101 ? 0.530 11.679 6.094 1.00 94.44 101 GLU A CA 1
ATOM 725 C C . GLU A 1 101 ? -0.016 10.592 5.153 1.00 94.44 101 GLU A C 1
ATOM 727 O O . GLU A 1 101 ? -1.198 10.559 4.818 1.00 94.44 101 GLU A O 1
ATOM 732 N N . THR A 1 102 ? 0.826 9.640 4.749 1.00 96.56 102 THR A N 1
ATOM 733 C CA . THR A 1 102 ? 0.379 8.545 3.883 1.00 96.56 102 THR A CA 1
ATOM 734 C C . THR A 1 102 ? -0.495 7.543 4.641 1.00 96.56 102 THR A C 1
ATOM 736 O O . THR A 1 102 ? -1.429 7.002 4.051 1.00 96.56 102 THR A O 1
ATOM 739 N N . VAL A 1 103 ? -0.267 7.331 5.942 1.00 97.06 103 VAL A N 1
ATOM 740 C CA . VAL A 1 103 ? -1.170 6.530 6.791 1.00 97.06 103 VAL A CA 1
ATOM 741 C C . VAL A 1 103 ? -2.567 7.159 6.841 1.00 97.06 103 VAL A C 1
ATOM 743 O O . VAL A 1 103 ? -3.556 6.448 6.660 1.00 97.06 103 VAL A O 1
ATOM 746 N N . GLU A 1 104 ? -2.667 8.482 6.986 1.00 95.94 104 GLU A N 1
ATOM 747 C CA . GLU A 1 104 ? -3.949 9.203 6.940 1.00 95.94 104 GLU A CA 1
ATOM 748 C C . GLU A 1 104 ? -4.639 9.066 5.573 1.00 95.94 104 GLU A C 1
ATOM 750 O O . GLU A 1 104 ? -5.848 8.823 5.491 1.00 95.94 104 GLU A O 1
ATOM 755 N N . LEU A 1 105 ? -3.877 9.144 4.477 1.00 97.12 105 LEU A N 1
ATOM 756 C CA . LEU A 1 105 ? -4.417 8.917 3.135 1.00 97.12 105 LEU A CA 1
ATOM 757 C C . LEU A 1 105 ? -4.960 7.488 2.958 1.00 97.12 105 LEU A C 1
ATOM 759 O O . LEU A 1 105 ? -6.014 7.316 2.336 1.00 97.12 105 LEU A O 1
ATOM 763 N N . ILE A 1 106 ? -4.288 6.477 3.523 1.00 98.31 106 ILE A N 1
ATOM 764 C CA . ILE A 1 106 ? -4.780 5.090 3.549 1.00 98.31 106 ILE A CA 1
ATOM 765 C C . ILE A 1 106 ? -6.057 4.994 4.397 1.00 98.31 106 ILE A C 1
ATOM 767 O O . ILE A 1 106 ? -7.023 4.363 3.964 1.00 98.31 106 ILE A O 1
ATOM 771 N N . ALA A 1 107 ? -6.122 5.653 5.558 1.00 97.94 107 ALA A N 1
ATOM 772 C CA . ALA A 1 107 ? -7.335 5.708 6.381 1.00 97.94 107 ALA A CA 1
ATOM 773 C C . ALA A 1 107 ? -8.531 6.281 5.602 1.00 97.94 107 ALA A C 1
ATOM 775 O O . ALA A 1 107 ? -9.638 5.741 5.661 1.00 97.94 107 ALA A O 1
ATOM 776 N N . GLY A 1 108 ? -8.297 7.293 4.763 1.00 97.44 108 GLY A N 1
ATOM 777 C CA . GLY A 1 108 ? -9.303 7.834 3.847 1.00 97.44 108 GLY A CA 1
ATOM 778 C C . GLY A 1 108 ? -9.837 6.830 2.812 1.00 97.44 108 GLY A C 1
ATOM 779 O O . GLY A 1 108 ? -10.926 7.031 2.272 1.00 97.44 108 GLY A O 1
ATOM 780 N N . ARG A 1 109 ? -9.124 5.732 2.520 1.00 98.56 109 ARG A N 1
ATOM 781 C CA . ARG A 1 109 ? -9.591 4.656 1.621 1.00 98.56 109 ARG A CA 1
ATOM 782 C C . ARG A 1 109 ? -10.538 3.659 2.290 1.00 98.56 109 ARG A C 1
ATOM 784 O O . ARG A 1 109 ? -11.207 2.905 1.591 1.00 98.56 109 ARG A O 1
ATOM 791 N N . LEU A 1 110 ? -10.728 3.724 3.611 1.00 98.31 110 LEU A N 1
ATOM 792 C CA . LEU A 1 110 ? -11.757 2.939 4.309 1.00 98.31 110 LEU A CA 1
ATOM 793 C C . LEU A 1 110 ? -13.188 3.264 3.848 1.00 98.31 110 LEU A C 1
ATOM 795 O O . LEU A 1 110 ? -14.103 2.494 4.137 1.00 98.31 110 LEU A O 1
ATOM 799 N N . GLN A 1 111 ? -13.399 4.401 3.182 1.00 97.00 111 GLN A N 1
ATOM 800 C CA . GLN A 1 111 ? -14.693 4.853 2.656 1.00 97.00 111 GLN A CA 1
ATOM 801 C C . GLN A 1 111 ? -14.796 4.738 1.127 1.00 97.00 111 GLN A C 1
ATOM 803 O O . GLN A 1 111 ? -15.741 5.266 0.547 1.00 97.00 111 GLN A O 1
ATOM 808 N N . ASP A 1 112 ? -13.841 4.078 0.463 1.00 98.56 112 ASP A N 1
ATOM 809 C CA . ASP A 1 112 ? -13.874 3.927 -0.994 1.00 98.56 112 ASP A CA 1
ATOM 810 C C . ASP A 1 112 ? -15.146 3.189 -1.455 1.00 98.56 112 ASP A C 1
ATOM 812 O O . ASP A 1 112 ? -15.653 2.287 -0.775 1.00 98.56 112 ASP A O 1
ATOM 816 N N . GLY A 1 113 ? -15.678 3.579 -2.617 1.00 97.81 113 GLY A N 1
ATOM 817 C CA . GLY A 1 113 ? -16.868 2.951 -3.195 1.00 97.81 113 GLY A CA 1
ATOM 818 C C . GLY A 1 113 ? -16.644 1.475 -3.532 1.00 97.81 113 GLY A C 1
ATOM 819 O O . GLY A 1 113 ? -17.568 0.661 -3.410 1.00 97.81 113 GLY A O 1
ATOM 820 N N . ASP A 1 114 ? -15.407 1.122 -3.866 1.00 98.69 114 ASP A N 1
ATOM 821 C CA . ASP A 1 114 ? -14.987 -0.222 -4.236 1.00 98.69 114 ASP A CA 1
ATOM 822 C C . ASP A 1 114 ? -14.578 -1.059 -3.008 1.00 98.69 114 ASP A C 1
ATOM 824 O O . ASP A 1 114 ? -13.883 -0.577 -2.109 1.00 98.69 114 ASP A O 1
ATOM 828 N N . SER A 1 115 ? -15.065 -2.303 -2.910 1.00 98.62 115 SER A N 1
ATOM 829 C CA . SER A 1 115 ? -14.791 -3.154 -1.742 1.00 98.62 115 SER A CA 1
ATOM 830 C C . SER A 1 115 ? -13.356 -3.659 -1.680 1.00 98.62 115 SER A C 1
ATOM 832 O O . SER A 1 115 ? -12.834 -3.773 -0.570 1.00 98.62 115 SER A O 1
ATOM 834 N N . ASP A 1 116 ? -12.687 -3.881 -2.811 1.00 98.44 116 ASP A N 1
ATOM 835 C CA . ASP A 1 116 ? -11.285 -4.290 -2.817 1.00 98.44 116 ASP A CA 1
ATOM 836 C C . ASP A 1 116 ? -10.383 -3.177 -2.299 1.00 98.44 116 ASP A C 1
ATOM 838 O O . ASP A 1 116 ? -9.463 -3.439 -1.523 1.00 98.44 116 ASP A O 1
ATOM 842 N N . VAL A 1 117 ? -10.689 -1.922 -2.633 1.00 98.81 117 VAL A N 1
ATOM 843 C CA . VAL A 1 117 ? -9.959 -0.770 -2.086 1.00 98.81 117 VAL A CA 1
ATOM 844 C C . VAL A 1 117 ? -10.178 -0.641 -0.576 1.00 98.81 117 VAL A C 1
ATOM 846 O O . VAL A 1 117 ? -9.210 -0.462 0.169 1.00 98.81 117 VAL A O 1
ATOM 849 N N . ARG A 1 118 ? -11.421 -0.794 -0.087 1.00 98.81 118 ARG A N 1
ATOM 850 C CA . ARG A 1 118 ? -11.696 -0.791 1.365 1.00 98.81 118 ARG A CA 1
ATOM 851 C C . ARG A 1 118 ? -10.960 -1.927 2.075 1.00 98.81 118 ARG A C 1
ATOM 853 O O . ARG A 1 118 ? -10.358 -1.704 3.125 1.00 98.81 118 ARG A O 1
ATOM 860 N N . ARG A 1 119 ? -10.981 -3.134 1.505 1.00 98.75 119 ARG A N 1
ATOM 861 C CA . ARG A 1 119 ? -10.294 -4.318 2.038 1.00 98.75 119 ARG A CA 1
ATOM 862 C C . ARG A 1 119 ? -8.778 -4.106 2.093 1.00 98.75 119 ARG A C 1
ATOM 864 O O . ARG A 1 119 ? -8.176 -4.397 3.126 1.00 98.75 119 ARG A O 1
ATOM 871 N N . ALA A 1 120 ? -8.182 -3.572 1.027 1.00 98.69 120 ALA A N 1
ATOM 872 C CA . ALA A 1 120 ? -6.762 -3.224 0.966 1.00 98.69 120 ALA A CA 1
ATOM 873 C C . ALA A 1 120 ? -6.389 -2.204 2.053 1.00 98.69 120 ALA A C 1
ATOM 875 O O . ALA A 1 120 ? -5.413 -2.396 2.775 1.00 98.69 120 ALA A O 1
ATOM 876 N N . ALA A 1 121 ? -7.209 -1.163 2.245 1.00 98.75 121 ALA A N 1
ATOM 877 C CA . ALA A 1 121 ? -6.984 -0.146 3.274 1.00 98.75 121 ALA A CA 1
ATOM 878 C C . ALA A 1 121 ? -6.978 -0.742 4.682 1.00 98.75 121 ALA A C 1
ATOM 880 O O . ALA A 1 121 ? -6.058 -0.495 5.459 1.00 98.75 121 ALA A O 1
ATOM 881 N N . ILE A 1 122 ? -7.963 -1.584 4.992 1.00 98.75 122 ILE A N 1
ATOM 882 C CA . ILE A 1 122 ? -8.031 -2.284 6.277 1.00 98.75 122 ILE A CA 1
ATOM 883 C C . ILE A 1 122 ? -6.798 -3.168 6.490 1.00 98.75 122 ILE A C 1
ATOM 885 O O . ILE A 1 122 ? -6.207 -3.151 7.571 1.00 98.75 122 ILE A O 1
ATOM 889 N N . TRP A 1 123 ? -6.398 -3.929 5.468 1.00 98.31 123 TRP A N 1
ATOM 890 C CA . TRP A 1 123 ? -5.226 -4.795 5.547 1.00 98.31 123 TRP A CA 1
ATOM 891 C C . TRP A 1 123 ? -3.940 -3.994 5.788 1.00 98.31 123 TRP A C 1
ATOM 893 O O . TRP A 1 123 ? -3.178 -4.320 6.701 1.00 98.31 123 TRP A O 1
ATOM 903 N N . ALA A 1 124 ? -3.726 -2.922 5.021 1.00 98.25 124 ALA A N 1
ATOM 904 C CA . ALA A 1 124 ? -2.554 -2.062 5.134 1.00 98.25 124 ALA A CA 1
ATOM 905 C C . ALA A 1 124 ? -2.466 -1.405 6.518 1.00 98.25 124 ALA A C 1
ATOM 907 O O . ALA A 1 124 ? -1.417 -1.463 7.155 1.00 98.25 124 ALA A O 1
ATOM 908 N N . LEU A 1 125 ? -3.572 -0.856 7.031 1.00 97.75 125 LEU A N 1
ATOM 909 C CA . LEU A 1 125 ? -3.623 -0.255 8.369 1.00 97.75 125 LEU A CA 1
ATOM 910 C C . LEU A 1 125 ? -3.394 -1.294 9.470 1.00 97.75 125 LEU A C 1
ATOM 912 O O . LEU A 1 125 ? -2.649 -1.037 10.410 1.00 97.75 125 LEU A O 1
ATOM 916 N N . GLY A 1 126 ? -3.960 -2.496 9.332 1.00 95.69 126 GLY A N 1
ATOM 917 C CA . GLY A 1 126 ? -3.701 -3.600 10.257 1.00 95.69 126 GLY A CA 1
ATOM 918 C C . GLY A 1 126 ? -2.228 -4.022 10.297 1.00 95.69 126 GLY A C 1
ATOM 919 O O . GLY A 1 126 ? -1.739 -4.438 11.345 1.00 95.69 126 GLY A O 1
ATOM 920 N N . LYS A 1 127 ? -1.512 -3.900 9.172 1.00 94.81 127 LYS A N 1
ATOM 921 C CA . LYS A 1 127 ? -0.067 -4.150 9.095 1.00 94.81 127 LYS A CA 1
ATOM 922 C C . LYS A 1 127 ? 0.762 -2.989 9.660 1.00 94.81 127 LYS A C 1
ATOM 924 O O . LYS A 1 127 ? 1.778 -3.247 10.294 1.00 94.81 127 LYS A O 1
ATOM 929 N N . LEU A 1 128 ? 0.322 -1.747 9.456 1.00 93.62 128 LEU A N 1
ATOM 930 C CA . LEU A 1 128 ? 0.965 -0.539 9.990 1.00 93.62 128 LEU A CA 1
ATOM 931 C C . LEU A 1 128 ? 0.776 -0.379 11.505 1.00 93.62 128 LEU A C 1
ATOM 933 O O . LEU A 1 128 ? 1.607 0.254 12.155 1.00 93.62 128 LEU A O 1
ATOM 937 N N . GLY A 1 129 ? -0.267 -0.979 12.081 1.00 89.06 129 GLY A N 1
ATOM 938 C CA . GLY A 1 129 ? -0.268 -1.297 13.503 1.00 89.06 129 GLY A CA 1
ATOM 939 C C . GLY A 1 129 ? -0.285 -0.082 14.424 1.00 89.06 129 GLY A C 1
ATOM 940 O O . GLY A 1 129 ? -1.084 0.830 14.236 1.00 89.06 129 GLY A O 1
ATOM 941 N N . GLY A 1 130 ? 0.639 -0.046 15.392 1.00 84.00 130 GLY A N 1
ATOM 942 C CA . GLY A 1 130 ? 0.796 1.042 16.377 1.00 84.00 130 GLY A CA 1
ATOM 943 C C . GLY A 1 130 ? 1.075 2.439 15.797 1.00 84.00 130 GLY A C 1
ATOM 944 O O . GLY A 1 130 ? 1.170 3.413 16.536 1.00 84.00 130 GLY A O 1
ATOM 945 N N . ARG A 1 131 ? 1.195 2.554 14.472 1.00 88.31 131 ARG A N 1
ATOM 946 C CA . ARG A 1 131 ? 1.295 3.818 13.729 1.00 88.31 131 ARG A CA 1
ATOM 947 C C . ARG A 1 131 ? -0.0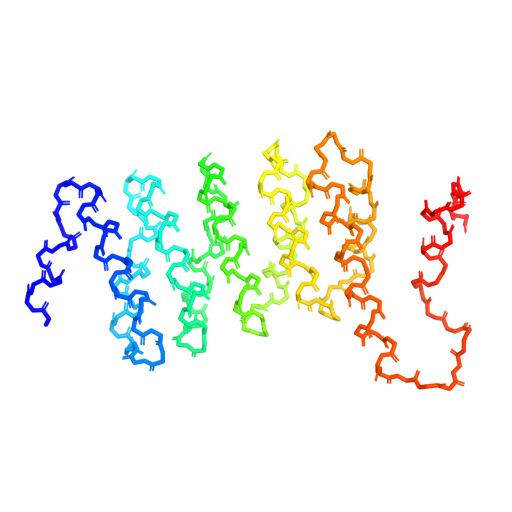76 4.395 13.360 1.00 88.31 131 ARG A C 1
ATOM 949 O O . ARG A 1 131 ? -0.156 5.484 12.801 1.00 88.31 131 ARG A O 1
ATOM 956 N N . VAL A 1 132 ? -1.139 3.644 13.631 1.00 88.38 132 VAL A N 1
ATOM 957 C CA . VAL A 1 132 ? -2.528 3.992 13.352 1.00 88.38 132 VAL A CA 1
ATOM 958 C C . VAL A 1 132 ? -3.147 4.631 14.592 1.00 88.38 132 VAL A C 1
ATOM 960 O O . VAL A 1 132 ? -3.069 4.091 15.694 1.00 88.38 132 VAL A O 1
ATOM 963 N N . ASP A 1 133 ? -3.780 5.787 14.419 1.00 88.69 133 ASP A N 1
ATOM 964 C CA . ASP A 1 133 ? -4.389 6.513 15.526 1.00 88.69 133 ASP A CA 1
ATOM 965 C C . ASP A 1 133 ? -5.739 5.915 15.972 1.00 88.69 133 ASP A C 1
ATOM 967 O O . ASP A 1 133 ? -6.364 5.079 15.311 1.00 88.69 133 ASP A O 1
ATOM 971 N N . ALA A 1 134 ? -6.223 6.362 17.133 1.00 87.94 134 ALA A N 1
ATOM 972 C CA . ALA A 1 134 ? -7.464 5.847 17.707 1.00 87.94 134 ALA A CA 1
ATOM 973 C C . ALA A 1 134 ? -8.698 6.123 16.827 1.00 87.94 134 ALA A C 1
ATOM 975 O O . ALA A 1 134 ? -9.664 5.360 16.892 1.00 87.94 134 ALA A O 1
ATOM 976 N N . GLU A 1 135 ? -8.696 7.200 16.036 1.00 90.56 135 GLU A N 1
ATOM 977 C CA . GLU A 1 135 ? -9.800 7.507 15.123 1.00 90.56 135 GLU A CA 1
ATOM 978 C C . GLU A 1 135 ? -9.831 6.531 13.949 1.00 90.56 135 GLU A C 1
ATOM 980 O O . GLU A 1 135 ? -10.874 5.949 13.652 1.00 90.56 135 GLU A O 1
ATOM 985 N N . THR A 1 136 ? -8.683 6.242 13.347 1.00 93.31 136 THR A N 1
ATOM 986 C CA . THR A 1 136 ? -8.591 5.257 12.271 1.00 93.31 136 THR A CA 1
ATOM 987 C C . THR A 1 136 ? -9.024 3.872 12.743 1.00 93.31 136 THR A C 1
ATOM 989 O O . THR A 1 136 ? -9.736 3.167 12.027 1.00 93.31 136 THR A O 1
ATOM 992 N N . VAL A 1 137 ? -8.714 3.491 13.985 1.00 92.94 137 VAL A N 1
ATOM 993 C CA . VAL A 1 137 ? -9.222 2.231 14.550 1.00 92.94 137 VAL A CA 1
ATOM 994 C C . VAL A 1 137 ? -10.745 2.244 14.689 1.00 92.94 137 VAL A C 1
ATOM 996 O O . VAL A 1 137 ? -11.384 1.234 14.386 1.00 92.94 137 VAL A O 1
ATOM 999 N N . ARG A 1 138 ? -11.371 3.368 15.066 1.00 90.69 138 ARG A N 1
ATOM 1000 C CA . ARG A 1 138 ? -12.845 3.479 15.043 1.00 90.69 138 ARG A CA 1
ATOM 1001 C C . ARG A 1 138 ? -13.404 3.291 13.641 1.00 90.69 138 ARG A C 1
ATOM 1003 O O . ARG A 1 138 ? -14.421 2.614 13.484 1.00 90.69 138 ARG A O 1
ATOM 1010 N N . LEU A 1 139 ? -12.749 3.859 12.632 1.00 94.69 139 LEU A N 1
ATOM 1011 C CA . LEU A 1 139 ? -13.160 3.700 11.240 1.00 94.69 139 LEU A CA 1
ATOM 1012 C C . LEU A 1 139 ? -13.067 2.233 10.795 1.00 94.69 139 LEU A C 1
ATOM 1014 O O . LEU A 1 139 ? -14.026 1.728 10.207 1.00 94.69 139 LEU A O 1
ATOM 1018 N N . ILE A 1 140 ? -11.985 1.525 11.142 1.00 95.06 140 ILE A N 1
ATOM 1019 C CA . ILE A 1 140 ? -11.843 0.077 10.897 1.00 95.06 140 ILE A CA 1
ATOM 1020 C C . ILE A 1 140 ? -12.941 -0.700 11.634 1.00 95.06 140 ILE A C 1
ATOM 1022 O O . ILE A 1 140 ? -13.606 -1.547 11.042 1.00 95.06 140 ILE A O 1
ATOM 1026 N N . ALA A 1 141 ? -13.209 -0.374 12.899 1.00 93.06 141 ALA A N 1
ATOM 1027 C CA . ALA A 1 141 ? -14.282 -0.988 13.676 1.00 93.06 141 ALA A CA 1
ATOM 1028 C C . ALA A 1 141 ? -15.667 -0.786 13.046 1.00 93.06 141 ALA A C 1
ATOM 1030 O O . ALA A 1 141 ? -16.491 -1.697 13.061 1.00 93.06 141 ALA A O 1
ATOM 1031 N N . GLY A 1 142 ? -15.919 0.358 12.411 1.00 92.44 142 GLY A N 1
ATOM 1032 C CA . GLY A 1 142 ? -17.137 0.582 11.633 1.00 92.44 142 GLY A CA 1
ATOM 1033 C C . GLY A 1 142 ? -17.288 -0.360 10.429 1.00 92.44 142 GLY A C 1
ATOM 1034 O O . GLY A 1 142 ? -18.411 -0.608 9.988 1.00 92.44 142 GLY A O 1
ATOM 1035 N N . ARG A 1 143 ? -16.191 -0.919 9.900 1.00 97.00 143 ARG A N 1
ATOM 1036 C CA . ARG A 1 143 ? -16.195 -1.846 8.754 1.00 97.00 143 ARG A CA 1
ATOM 1037 C C . ARG A 1 143 ? -16.558 -3.288 9.116 1.00 97.00 143 ARG A C 1
ATOM 1039 O O . ARG A 1 143 ? -16.853 -4.066 8.216 1.00 97.00 143 ARG A O 1
ATOM 1046 N N . VAL A 1 144 ? -16.695 -3.647 10.397 1.00 94.31 144 VAL A N 1
ATOM 1047 C CA . VAL A 1 144 ? -17.225 -4.977 10.789 1.00 94.31 144 VAL A CA 1
ATOM 1048 C C . VAL A 1 144 ? -18.681 -5.194 10.349 1.00 94.31 144 VAL A C 1
ATOM 1050 O O . VAL A 1 144 ? -19.168 -6.320 10.338 1.00 94.31 144 VAL A O 1
ATOM 1053 N N . ARG A 1 145 ? -19.378 -4.114 9.970 1.00 93.19 145 ARG A N 1
ATOM 1054 C CA . ARG A 1 145 ? -20.734 -4.118 9.400 1.00 93.19 145 ARG A CA 1
ATOM 1055 C C . ARG A 1 145 ? -20.757 -3.734 7.918 1.00 93.19 145 ARG A C 1
ATOM 1057 O O . ARG A 1 145 ? -21.801 -3.327 7.418 1.00 93.19 145 ARG A O 1
ATOM 1064 N N . ASP A 1 146 ? -19.620 -3.803 7.225 1.00 97.88 146 ASP A N 1
ATOM 1065 C CA . ASP A 1 146 ? -19.569 -3.518 5.790 1.00 97.88 146 ASP A CA 1
ATOM 1066 C C . ASP A 1 146 ? -20.489 -4.466 5.000 1.00 97.88 146 ASP A C 1
ATOM 1068 O O . ASP A 1 146 ? -20.711 -5.619 5.387 1.00 97.88 146 ASP A O 1
ATOM 1072 N N . ARG A 1 147 ? -21.027 -3.974 3.880 1.00 96.56 147 ARG A N 1
ATOM 1073 C CA . ARG A 1 147 ? -21.860 -4.763 2.960 1.00 96.56 147 ARG A CA 1
ATOM 1074 C C . ARG A 1 147 ? -21.107 -5.973 2.404 1.00 96.56 147 ARG A C 1
ATOM 1076 O O . ARG A 1 147 ? -21.697 -7.034 2.221 1.00 96.56 147 ARG A O 1
ATOM 1083 N N . ASP A 1 148 ? -19.804 -5.826 2.203 1.00 98.31 148 ASP A N 1
ATOM 1084 C CA . ASP A 1 148 ? -18.931 -6.846 1.646 1.00 98.31 148 ASP A CA 1
ATOM 1085 C C . ASP A 1 148 ? -18.364 -7.763 2.746 1.00 98.31 148 ASP A C 1
ATOM 1087 O O . ASP A 1 148 ? -17.862 -7.298 3.773 1.00 98.31 148 ASP A O 1
ATOM 1091 N N . SER A 1 149 ? -18.467 -9.082 2.559 1.00 97.75 149 SER A N 1
ATOM 1092 C CA . SER A 1 149 ? -18.022 -10.069 3.552 1.00 97.75 149 SER A CA 1
ATOM 1093 C C . SER A 1 149 ? -16.515 -10.096 3.763 1.00 97.75 149 SER A C 1
ATOM 1095 O O . SER A 1 149 ? -16.070 -10.331 4.890 1.00 97.75 149 SER A O 1
ATOM 1097 N N . ASP A 1 150 ? -15.734 -9.841 2.718 1.00 97.75 150 ASP A N 1
ATOM 1098 C CA . ASP A 1 150 ? -14.280 -9.830 2.812 1.00 97.75 150 ASP A CA 1
ATOM 1099 C C . ASP A 1 150 ? -13.793 -8.581 3.529 1.00 97.75 150 ASP A C 1
ATOM 1101 O O . ASP A 1 150 ? -12.870 -8.662 4.340 1.00 97.75 150 ASP A O 1
ATOM 1105 N N . VAL A 1 151 ? -14.478 -7.453 3.331 1.00 98.50 151 VAL A N 1
ATOM 1106 C CA . VAL A 1 151 ? -14.236 -6.230 4.107 1.00 98.50 151 VAL A CA 1
ATOM 1107 C C . VAL A 1 151 ? -14.547 -6.452 5.592 1.00 98.50 151 VAL A C 1
ATOM 1109 O O . VAL A 1 151 ? -13.733 -6.086 6.443 1.00 98.50 151 VAL A O 1
ATOM 1112 N N . ARG A 1 152 ? -15.670 -7.106 5.931 1.00 97.56 152 ARG A N 1
ATOM 1113 C CA . ARG A 1 152 ? -16.001 -7.431 7.335 1.00 97.56 152 ARG A CA 1
ATOM 1114 C C . ARG A 1 152 ? -14.939 -8.311 7.990 1.00 97.56 152 ARG A C 1
ATOM 1116 O O . ARG A 1 152 ? -14.512 -8.024 9.108 1.00 97.56 152 ARG A O 1
ATOM 1123 N N . ARG A 1 153 ? -14.513 -9.371 7.299 1.00 96.56 153 ARG A N 1
ATOM 1124 C CA . ARG A 1 153 ? -13.475 -10.295 7.776 1.00 96.56 153 ARG A CA 1
ATOM 1125 C C . ARG A 1 153 ? -12.140 -9.581 7.961 1.00 96.56 153 ARG A C 1
ATOM 1127 O O . ARG A 1 153 ? -11.553 -9.667 9.035 1.00 96.56 153 ARG A O 1
ATOM 1134 N N . ALA A 1 154 ? -11.716 -8.803 6.965 1.00 97.19 154 ALA A N 1
ATOM 1135 C CA . ALA A 1 154 ? -10.495 -8.012 7.051 1.00 97.19 154 ALA A CA 1
ATOM 1136 C C . ALA A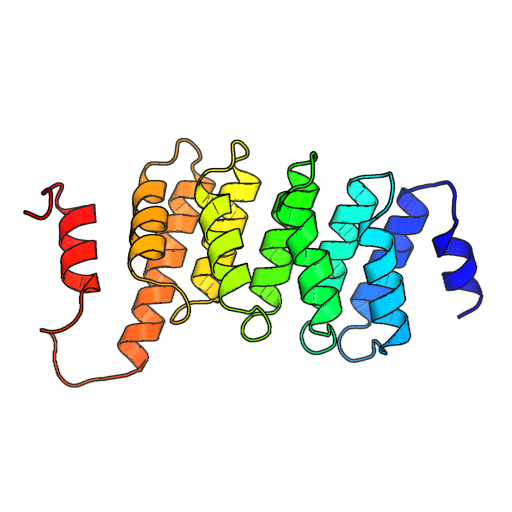 1 154 ? -10.523 -7.052 8.249 1.00 97.19 154 ALA A C 1
ATOM 1138 O O . ALA A 1 154 ? -9.503 -6.890 8.915 1.00 97.19 154 ALA A O 1
ATOM 1139 N N . ALA A 1 155 ? -11.676 -6.439 8.551 1.00 96.69 155 ALA A N 1
ATOM 1140 C CA . ALA A 1 155 ? -11.815 -5.524 9.685 1.00 96.69 155 ALA A CA 1
ATOM 1141 C C . ALA A 1 155 ? -11.553 -6.230 11.019 1.00 96.69 155 ALA A C 1
ATOM 1143 O O . ALA A 1 155 ? -10.814 -5.711 11.853 1.00 96.69 155 ALA A O 1
ATOM 1144 N N . ILE A 1 156 ? -12.118 -7.426 11.204 1.00 93.69 156 ILE A N 1
ATOM 1145 C CA . ILE A 1 156 ? -11.904 -8.236 12.409 1.00 93.69 156 ILE A CA 1
ATOM 1146 C C . ILE A 1 156 ? -10.420 -8.605 12.539 1.00 93.69 156 ILE A C 1
ATOM 1148 O O . ILE A 1 156 ? -9.825 -8.359 13.590 1.00 93.69 156 ILE A O 1
ATOM 1152 N N . ASP A 1 157 ? -9.807 -9.104 11.463 1.00 93.44 157 ASP A N 1
ATOM 1153 C CA . ASP A 1 157 ? -8.395 -9.503 11.455 1.00 93.44 157 ASP A CA 1
ATOM 1154 C C . ASP A 1 157 ? -7.456 -8.320 11.742 1.00 93.44 157 ASP A C 1
ATOM 1156 O O . ASP A 1 157 ? -6.473 -8.453 12.473 1.00 93.44 157 ASP A O 1
ATOM 1160 N N . ALA A 1 158 ? -7.732 -7.147 11.165 1.00 95.12 158 ALA A N 1
ATOM 1161 C CA . ALA A 1 158 ? -6.926 -5.946 11.372 1.00 95.12 158 ALA A CA 1
ATOM 1162 C C . ALA A 1 158 ? -7.005 -5.455 12.821 1.00 95.12 158 ALA A C 1
ATOM 1164 O O . ALA A 1 158 ? -5.972 -5.150 13.413 1.00 95.12 158 ALA A O 1
ATOM 1165 N N . LEU A 1 159 ? -8.201 -5.435 13.420 1.00 92.00 159 LEU A N 1
ATOM 1166 C CA . LEU A 1 159 ? -8.368 -5.062 14.827 1.00 92.00 159 LEU A CA 1
ATOM 1167 C C . LEU A 1 159 ? -7.623 -6.026 15.751 1.00 92.00 159 LEU A C 1
ATOM 1169 O O . LEU A 1 159 ? -6.925 -5.577 16.657 1.00 92.00 159 LEU A O 1
ATOM 1173 N N . GLN A 1 160 ? -7.714 -7.335 15.494 1.00 89.06 160 GLN A N 1
ATOM 1174 C CA . GLN A 1 160 ? -6.956 -8.339 16.244 1.00 89.06 160 GLN A CA 1
ATOM 1175 C C . GLN A 1 160 ? -5.447 -8.085 16.149 1.00 89.06 160 GLN A C 1
ATOM 1177 O O . GLN A 1 160 ? -4.777 -8.027 17.180 1.00 89.06 160 GLN A O 1
ATOM 1182 N N . ARG A 1 161 ? -4.917 -7.855 14.940 1.00 89.31 161 ARG A N 1
ATOM 1183 C CA . ARG A 1 161 ? -3.490 -7.552 14.732 1.00 89.31 161 ARG A CA 1
ATOM 1184 C C . ARG A 1 161 ? -3.036 -6.301 15.480 1.00 89.31 161 ARG A C 1
ATOM 1186 O O . ARG A 1 161 ? -2.032 -6.368 16.183 1.00 89.31 161 ARG A O 1
ATOM 1193 N N . ILE A 1 162 ? -3.783 -5.201 15.373 1.00 86.56 162 ILE A N 1
ATOM 1194 C CA . ILE A 1 162 ? -3.455 -3.937 16.052 1.00 86.56 162 ILE A CA 1
ATOM 1195 C C . ILE A 1 162 ? -3.423 -4.151 17.574 1.00 86.56 162 ILE A C 1
ATOM 1197 O O . ILE A 1 162 ? -2.449 -3.789 18.228 1.00 86.56 162 ILE A O 1
ATOM 1201 N N . THR A 1 163 ? -4.430 -4.828 18.140 1.00 79.19 163 THR A N 1
ATOM 1202 C CA . THR A 1 163 ? -4.476 -5.093 19.592 1.00 79.19 163 THR A CA 1
ATOM 1203 C C . THR A 1 163 ? -3.372 -6.034 20.083 1.00 79.19 163 THR A C 1
ATOM 1205 O O . THR A 1 163 ? -2.836 -5.840 21.175 1.00 79.19 163 THR A O 1
ATOM 1208 N N . ALA A 1 164 ? -2.997 -7.043 19.289 1.00 79.38 164 ALA A N 1
ATOM 1209 C CA . ALA A 1 164 ? -1.912 -7.958 19.633 1.00 79.38 164 ALA A CA 1
ATOM 1210 C C . ALA A 1 164 ? -0.558 -7.234 19.693 1.00 79.38 164 ALA A C 1
ATOM 1212 O O . ALA A 1 164 ? 0.245 -7.506 20.584 1.00 79.38 164 ALA A O 1
ATOM 1213 N N . GLN A 1 165 ? -0.327 -6.280 18.787 1.00 73.19 165 GLN A N 1
ATOM 1214 C CA . GLN A 1 165 ? 0.889 -5.467 18.781 1.00 73.19 165 GLN A CA 1
ATOM 1215 C C . GLN A 1 165 ? 0.958 -4.532 19.996 1.00 73.19 165 GLN A C 1
ATOM 1217 O O . GLN A 1 165 ? 2.007 -4.454 20.628 1.00 73.19 165 GLN A O 1
ATOM 1222 N N . GLU A 1 166 ? -0.154 -3.905 20.394 1.00 65.62 166 GLU A N 1
ATOM 1223 C CA . GLU A 1 166 ? -0.201 -3.082 21.616 1.00 65.62 166 GLU A CA 1
ATOM 1224 C C . GLU A 1 166 ? 0.029 -3.905 22.895 1.00 65.62 166 GLU A C 1
ATOM 1226 O O . GLU A 1 166 ? 0.743 -3.466 23.793 1.00 65.62 166 GLU A O 1
ATOM 1231 N N . THR A 1 167 ? -0.530 -5.118 22.975 1.00 59.50 167 THR A N 1
ATOM 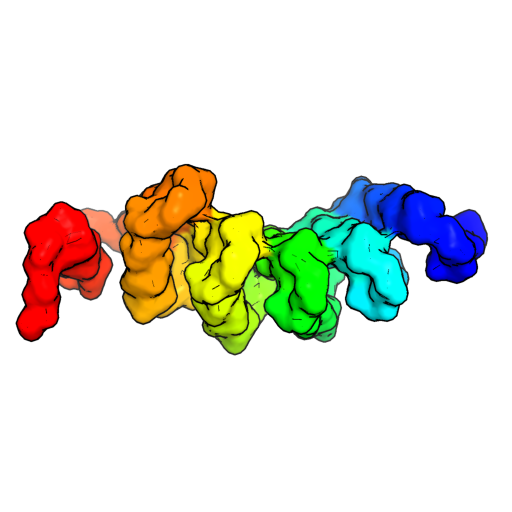1232 C CA . THR A 1 167 ? -0.398 -5.988 24.163 1.00 59.50 167 THR A CA 1
ATOM 1233 C C . THR A 1 167 ? 1.036 -6.503 24.344 1.00 59.50 167 THR A C 1
ATOM 1235 O O . THR A 1 167 ? 1.466 -6.765 25.464 1.00 59.50 167 THR A O 1
ATOM 1238 N N . SER A 1 168 ? 1.803 -6.617 23.254 1.00 57.22 168 SER A N 1
ATOM 1239 C CA . SER A 1 168 ? 3.211 -7.030 23.299 1.00 57.22 168 SER A CA 1
ATOM 1240 C C . SER A 1 168 ? 4.154 -5.988 23.920 1.00 57.22 168 SER A C 1
ATOM 1242 O O . SER A 1 168 ? 5.297 -6.322 24.224 1.00 57.22 168 SER A O 1
ATOM 1244 N N . LEU A 1 169 ? 3.680 -4.753 24.138 1.00 52.31 169 LEU A N 1
ATOM 1245 C CA . LEU A 1 169 ? 4.497 -3.635 24.612 1.00 52.31 169 LEU A CA 1
ATOM 1246 C C . LEU A 1 169 ? 4.362 -3.320 26.115 1.00 52.31 169 LEU A C 1
ATOM 1248 O O . LEU A 1 169 ? 5.098 -2.451 26.572 1.00 52.31 169 LEU A O 1
ATOM 1252 N N . ASP A 1 170 ? 3.507 -4.002 26.902 1.00 49.31 170 ASP A N 1
ATOM 1253 C CA . ASP A 1 170 ? 3.525 -3.846 28.375 1.00 49.31 170 ASP A CA 1
ATOM 1254 C C . ASP A 1 170 ? 2.724 -4.928 29.162 1.00 49.31 170 ASP A C 1
ATOM 1256 O O . ASP A 1 170 ? 1.508 -5.031 28.976 1.00 49.31 170 ASP A O 1
ATOM 1260 N N . PRO A 1 171 ? 3.322 -5.720 30.088 1.00 48.00 171 PRO A N 1
ATOM 1261 C CA . PRO A 1 171 ? 2.612 -6.811 30.782 1.00 48.00 171 PRO A CA 1
ATOM 1262 C C . PRO A 1 171 ? 1.818 -6.435 32.051 1.00 48.00 171 PRO A C 1
ATOM 1264 O O . PRO A 1 171 ? 1.191 -7.321 32.631 1.00 48.00 171 PRO A O 1
ATOM 1267 N N . LEU A 1 172 ? 1.857 -5.191 32.558 1.00 45.84 172 LEU A N 1
ATOM 1268 C CA . LEU A 1 172 ? 1.586 -4.953 33.994 1.00 45.84 172 LEU A CA 1
ATOM 1269 C C . LEU A 1 172 ? 0.354 -4.135 34.416 1.00 45.84 172 LEU A C 1
ATOM 1271 O O . LEU A 1 172 ? 0.190 -3.915 35.614 1.00 45.84 172 LEU A O 1
ATOM 1275 N N . TRP A 1 173 ? -0.579 -3.740 33.545 1.00 49.12 173 TRP A N 1
ATOM 1276 C CA . TRP A 1 173 ? -1.796 -3.061 34.034 1.00 49.12 173 TRP A CA 1
ATOM 1277 C C . TRP A 1 173 ? -2.968 -3.100 33.043 1.00 49.12 173 TRP A C 1
ATOM 1279 O O . TRP A 1 173 ? -3.078 -2.354 32.075 1.00 49.12 173 TRP A O 1
ATOM 1289 N N . SER A 1 174 ? -3.940 -3.944 33.362 1.00 53.28 174 SER A N 1
ATOM 1290 C CA . SER A 1 174 ? -5.186 -4.180 32.633 1.00 53.28 174 SER A CA 1
ATOM 1291 C C . SER A 1 174 ? -6.230 -3.047 32.704 1.00 53.28 174 SER A C 1
ATOM 1293 O O . SER A 1 174 ? -7.418 -3.306 32.513 1.00 53.28 174 SER A O 1
ATOM 1295 N N . LEU A 1 175 ? -5.854 -1.786 32.966 1.00 46.09 175 LEU A N 1
ATOM 1296 C CA . LEU A 1 175 ? -6.839 -0.712 33.220 1.00 46.09 175 LEU A CA 1
ATOM 1297 C C . LEU A 1 175 ? -6.567 0.659 32.572 1.00 46.09 175 LEU A C 1
ATOM 1299 O O . LEU A 1 175 ? -7.343 1.590 32.777 1.00 46.09 175 LEU A O 1
ATOM 1303 N N . SER A 1 176 ? -5.531 0.781 31.745 1.00 59.22 176 SER A N 1
ATOM 1304 C CA . SER A 1 176 ? -5.334 1.861 30.768 1.00 59.22 176 SER A CA 1
ATOM 1305 C C . SER A 1 176 ? -6.305 1.893 29.604 1.00 59.22 176 SER A C 1
ATOM 1307 O O . SER A 1 176 ? -7.317 2.561 29.613 1.00 59.22 176 SER A O 1
ATOM 1309 N N . THR A 1 177 ? -5.942 1.350 28.471 1.00 52.50 177 THR A N 1
ATOM 1310 C CA . THR A 1 177 ? -5.867 2.254 27.324 1.00 52.50 177 THR A CA 1
ATOM 1311 C C . THR A 1 177 ? -7.194 2.391 26.560 1.00 52.50 177 THR A C 1
ATOM 1313 O O . THR A 1 177 ? -8.020 1.478 26.533 1.00 52.50 177 THR A O 1
ATOM 1316 N N . ARG A 1 178 ? -7.405 3.555 25.921 1.00 54.56 178 ARG A N 1
ATOM 1317 C CA . ARG A 1 178 ? -8.507 3.954 25.003 1.00 54.56 178 ARG A CA 1
ATOM 1318 C C . ARG A 1 178 ? -9.222 2.813 24.248 1.00 54.56 178 ARG A C 1
ATOM 1320 O O . ARG A 1 178 ? -10.425 2.904 24.005 1.00 54.56 178 ARG A O 1
ATOM 1327 N N . PHE A 1 179 ? -8.497 1.760 23.890 1.00 53.78 179 PHE A N 1
ATOM 1328 C CA . PHE A 1 179 ? -8.913 0.636 23.066 1.00 53.78 179 PHE A CA 1
ATOM 1329 C C . PHE A 1 179 ? -9.788 -0.413 23.753 1.00 53.78 179 PHE A C 1
ATOM 1331 O O . PHE A 1 179 ? -10.738 -0.862 23.126 1.00 53.78 179 PHE A O 1
ATOM 1338 N N . VAL A 1 180 ? -9.592 -0.754 25.033 1.00 54.75 180 VAL A N 1
ATOM 1339 C CA . VAL A 1 180 ? -10.502 -1.697 25.731 1.00 54.75 180 VAL A CA 1
ATOM 1340 C C . VAL A 1 180 ? -11.902 -1.090 25.857 1.00 54.75 180 VAL A C 1
ATOM 1342 O O . VAL A 1 180 ? -12.915 -1.773 25.679 1.00 54.75 180 VAL A O 1
ATOM 1345 N N . ARG A 1 181 ? -11.972 0.225 26.103 1.00 56.88 181 ARG A N 1
ATOM 1346 C CA . ARG A 1 181 ? -13.231 0.985 26.087 1.00 56.88 181 ARG A CA 1
ATOM 1347 C C . ARG A 1 181 ? -13.826 1.056 24.687 1.00 56.88 181 ARG A C 1
ATOM 1349 O O . ARG A 1 181 ? -15.035 0.899 24.554 1.00 56.88 181 ARG A O 1
ATOM 1356 N N . LEU A 1 182 ? -12.997 1.250 23.660 1.00 56.84 182 LEU A N 1
ATOM 1357 C CA . LEU A 1 182 ? -13.448 1.274 22.272 1.00 56.84 182 LEU A CA 1
ATOM 1358 C C . LEU A 1 182 ? -13.995 -0.085 21.827 1.00 56.84 182 LEU A C 1
ATOM 1360 O O . LEU A 1 182 ? -15.090 -0.146 21.285 1.00 56.84 182 LEU A O 1
ATOM 1364 N N . PHE A 1 183 ? -13.292 -1.173 22.132 1.00 57.00 183 PHE A N 1
ATOM 1365 C CA . PHE A 1 183 ? -13.708 -2.537 21.829 1.00 57.00 183 PHE A CA 1
ATOM 1366 C C . PHE A 1 183 ? -15.007 -2.874 22.570 1.00 57.00 183 PHE A C 1
ATOM 1368 O O . PHE A 1 183 ? -15.983 -3.299 21.956 1.00 57.00 183 PHE A O 1
ATOM 1375 N N . ARG A 1 184 ? -15.099 -2.562 23.872 1.00 55.47 184 ARG A N 1
ATOM 1376 C CA . ARG A 1 184 ? -16.370 -2.682 24.601 1.00 55.47 184 ARG A CA 1
ATOM 1377 C C . ARG A 1 184 ? -17.470 -1.831 23.970 1.00 55.47 184 ARG A C 1
ATOM 1379 O O . ARG A 1 184 ? -18.572 -2.334 23.830 1.00 55.47 184 ARG A O 1
ATOM 1386 N N . ALA A 1 185 ? -17.227 -0.591 23.558 1.00 56.44 185 ALA A N 1
ATOM 1387 C CA . ALA A 1 185 ? -18.255 0.260 22.948 1.00 56.44 185 ALA A CA 1
ATOM 1388 C C . ALA A 1 185 ? -18.734 -0.255 21.580 1.00 56.44 185 ALA A C 1
ATOM 1390 O O . ALA A 1 185 ? -19.938 -0.338 21.336 1.00 56.44 185 ALA A O 1
ATOM 1391 N N . VAL A 1 186 ? -17.800 -0.658 20.716 1.00 56.09 186 VAL A N 1
ATOM 1392 C CA . VAL A 1 186 ? -18.071 -1.190 19.373 1.00 56.09 186 VAL A CA 1
ATOM 1393 C C . VAL A 1 186 ? -18.868 -2.494 19.453 1.00 56.09 186 VAL A C 1
ATOM 1395 O O . VAL A 1 186 ? -19.853 -2.650 18.731 1.00 56.09 186 VAL A O 1
ATOM 1398 N N . PHE A 1 187 ? -18.495 -3.403 20.360 1.00 52.75 187 PHE A N 1
ATOM 1399 C CA . PHE A 1 187 ? -19.111 -4.729 20.463 1.00 52.75 187 PHE A CA 1
ATOM 1400 C C . PHE A 1 187 ? -20.280 -4.814 21.463 1.00 52.75 187 PHE A C 1
ATOM 1402 O O . PHE A 1 187 ? -21.083 -5.735 21.358 1.00 52.75 187 PHE A O 1
ATOM 1409 N N . SER A 1 188 ? -20.450 -3.858 22.389 1.00 53.47 188 SER A N 1
ATOM 1410 C CA . SER A 1 188 ? -21.602 -3.824 23.322 1.00 53.47 188 SER A CA 1
ATOM 1411 C C . SER A 1 188 ? -22.781 -2.964 22.854 1.00 53.47 188 SER A C 1
ATOM 1413 O O . SER A 1 188 ? -23.785 -2.878 23.560 1.00 53.47 188 SER A O 1
ATOM 1415 N N . GLY A 1 189 ? -22.676 -2.292 21.701 1.00 46.06 189 GLY A N 1
ATOM 1416 C CA . GLY A 1 189 ? -23.754 -1.462 21.147 1.00 46.06 189 GLY A CA 1
ATOM 1417 C C . GLY A 1 189 ? -24.059 -0.175 21.928 1.00 46.06 189 GLY A C 1
ATOM 1418 O O . GLY A 1 189 ? -25.021 0.518 21.601 1.00 46.06 189 GLY A O 1
ATOM 1419 N N . ARG A 1 190 ? -23.261 0.182 22.944 1.00 43.47 190 ARG A N 1
ATOM 1420 C CA . ARG A 1 190 ? -23.449 1.418 23.721 1.00 43.47 190 ARG A CA 1
ATOM 1421 C C . ARG A 1 190 ? -22.664 2.570 23.097 1.00 43.47 190 ARG A C 1
ATOM 1423 O O . ARG A 1 190 ? -21.449 2.481 22.941 1.00 43.47 190 ARG A O 1
ATOM 1430 N N . LYS A 1 191 ? -23.349 3.681 22.796 1.00 39.94 191 LYS A N 1
ATOM 1431 C CA . LYS A 1 191 ? -22.691 4.962 22.491 1.00 39.94 191 LYS A CA 1
ATOM 1432 C C . LYS A 1 191 ? -21.856 5.387 23.705 1.00 39.94 191 LYS A C 1
ATOM 1434 O O . LYS A 1 191 ? -22.382 5.433 24.816 1.00 39.94 191 LYS A O 1
ATOM 1439 N N . LEU A 1 192 ? -20.575 5.678 23.486 1.00 41.75 192 LEU A N 1
ATOM 1440 C CA . LEU A 1 192 ? -19.724 6.331 24.481 1.00 41.75 192 LEU A CA 1
ATOM 1441 C C . LEU A 1 192 ? -20.319 7.725 24.741 1.00 41.75 192 LEU A C 1
ATOM 1443 O O . LEU A 1 192 ? -20.496 8.488 23.792 1.00 41.75 192 LEU A O 1
ATOM 1447 N N . ARG A 1 193 ? -20.718 7.985 25.989 1.00 41.19 193 ARG A N 1
ATOM 1448 C CA . ARG A 1 193 ? -21.088 9.319 26.479 1.00 41.19 193 ARG A CA 1
ATOM 1449 C C . ARG A 1 193 ? -19.839 10.060 26.925 1.00 41.19 193 ARG A C 1
ATOM 1451 O O . ARG A 1 193 ? -18.930 9.371 27.444 1.00 41.19 193 ARG A O 1
#

pLDDT: mean 87.07, std 16.48, range [39.94, 98.81]

Secondary structure (DSSP, 8-state):
-HHHHHHHT-S-HHHHHHHHHHHHTTGGG--HHHHHHHHHGGG-SSHHHHHHHHHHHHHHGGG--HHHHHHHHGGGG-SSHHHHHHHHHHHHHHGGGS-HHHHHHHHGGGG-SSHHHHHHHHHHHHHHGGGS-HHHHHHHHHGGG-SSHHHHHHHHHHHHHHHHHHHTT--S-TT--HHHHHHHHHHH-PPP-

Radius of gyration: 18.68 Å; chains: 1; bounding box: 43×22×62 Å

Sequence (193 aa):
MGLIAGMIKDKDPGVRSAAIDALGKLGDRADTETVGLIAGWLRDKNPGVRSAAAWALGKLGDRVDAETVGLIAGRMRDEDPHVRSAAVDALGKLGDRVGAETVELIAGRLQDGDSDVRRAAIWALGKLGGRVDAETVRLIAGRVRDRDSDVRRAAIDALQRITAQETSLDPLWSLSTRFVRLFRAVFSGRKLR

Foldseek 3Di:
DVVLVVQLPDPDLVSLLVSLVVLLVCACVRALVSLVSLLVQCPPPDLSSVLSSLQSLLSNAPRHALVSLVSLLVQCPPPDLSSNLSSLLSLLSNAPSRDLVSLVSLLVQCPPPDLSSVLSSLQSLLSNAPSDDPVSLLSLLVQCPPPDPSSVVSSVSSLVSNVVVVCVPDPPDPPDDPVVVSVCCSVVVDDDD